Protein AF-A0A2P8NEY8-F1 (afdb_monomer)

Secondary structure (DSSP, 8-state):
-EEEEEEBTTT--EEEEEEE---TTS-HHHHHHHHHHHHHHTT---TTBB-TT-B-TT-B-TT-B-TT-B-TT-B-TT-B-TT-B-TT-B-TT-B-TT-B-TT-B-TT-B-TT-B-TT-B-TT-B-TT-B-TT-B-TT-B-TT-B-TT-B-TT-B-TT-B-TT-B-TT-B-TT-B-TT-B-TT-B-TT-B---SSEEEEEEPTTS-EEEEEEEETTEEEEEETTEEE-HHHHHHHHHHHS-TT-HHHHHHHHHHHHHHHHHHHTTPEEPPHHHHHHT-

Radius of gyration: 22.8 Å; Cα contacts (8 Å, |Δi|>4): 806; chains: 1; bounding box: 53×34×72 Å

Nearest PDB structures (foldseek):
  4ycq-assembly1_A-2  TM=1.003E+00  e=4.404E-13  synthetic construct
  4yei-assembly3_C  TM=9.627E-01  e=1.376E-12  synthetic construct
  4yc5-assembly1_A  TM=8.158E-01  e=6.327E-13  synthetic construct
  2j8k-assembly1_A  TM=8.238E-01  e=4.080E-12  Nostoc punctiforme
  5dzb-assembly3_E  TM=6.602E-01  e=2.431E-12  synthetic construct

pLDDT: mean 84.26, std 15.69, range [42.62, 98.88]

Mean predicted aligned error: 11.31 Å

Sequence (278 aa):
MLKFEIKNRWTGNVQVTAEIECDESAPYSVKLGLAVKWAVKARADLAGANLADANLARADLAGANLVGADLAGAYLAGAYLAGANLADANLADADLAGANLAGAYLAGANLADANLADADLARADLAGANLVGADLAGAYLAGADLAGANLVGADLAGAYLAGAYLAGANLADANLADADLARAYLAGANRINDRIIDGGLRSDGYRFLLTRTEPGEFRVKAGCRNFTVKEAKAHWDDTRPKGEPLGDETRLIIKHMLAVAKLRGWKPLSEAAAQAAA

Structure (mmCIF, N/CA/C/O backbone):
data_AF-A0A2P8NEY8-F1
#
_entry.id   AF-A0A2P8NEY8-F1
#
loop_
_atom_site.group_PDB
_atom_site.id
_atom_site.type_symbol
_atom_site.label_atom_id
_atom_site.label_alt_id
_atom_site.label_comp_id
_atom_site.label_asym_id
_atom_site.label_entity_id
_atom_site.label_seq_id
_atom_site.pdbx_PDB_ins_code
_atom_site.Cartn_x
_atom_site.Cartn_y
_atom_site.Cartn_z
_atom_site.occupancy
_atom_site.B_iso_or_equiv
_atom_site.auth_seq_id
_atom_site.auth_comp_id
_atom_site.auth_asym_id
_atom_site.auth_atom_id
_atom_site.pdbx_PDB_model_num
ATOM 1 N N . MET A 1 1 ? 10.723 -4.708 -32.545 1.00 83.00 1 MET A N 1
ATOM 2 C CA . MET A 1 1 ? 11.213 -4.684 -31.153 1.00 83.00 1 MET A CA 1
ATOM 3 C C . MET A 1 1 ? 11.998 -3.411 -30.937 1.00 83.00 1 MET A C 1
ATOM 5 O O . MET A 1 1 ? 12.900 -3.130 -31.717 1.00 83.00 1 MET A O 1
ATOM 9 N N . LEU A 1 2 ? 11.625 -2.647 -29.919 1.00 89.12 2 LEU A N 1
ATOM 10 C CA . LEU A 1 2 ? 12.336 -1.457 -29.475 1.00 89.12 2 LEU A CA 1
ATOM 11 C C . LEU A 1 2 ? 13.251 -1.844 -28.318 1.00 89.12 2 LEU A C 1
ATOM 13 O O . LEU A 1 2 ? 12.854 -2.613 -27.443 1.00 89.12 2 LEU A O 1
ATOM 17 N N . LYS A 1 3 ? 14.472 -1.311 -28.315 1.00 91.88 3 LYS A N 1
ATOM 18 C CA . LYS A 1 3 ? 15.356 -1.414 -27.155 1.00 91.88 3 LYS A CA 1
ATOM 19 C C . LYS A 1 3 ? 14.995 -0.314 -26.173 1.00 91.88 3 LYS A C 1
ATOM 21 O O . LYS A 1 3 ? 14.926 0.853 -26.554 1.00 91.88 3 LYS A O 1
ATOM 26 N N . PHE A 1 4 ? 14.759 -0.699 -24.931 1.00 94.31 4 PHE A N 1
ATOM 27 C CA . PHE A 1 4 ? 14.404 0.202 -23.850 1.00 94.31 4 PHE A CA 1
ATOM 28 C C . PHE A 1 4 ? 15.335 -0.038 -22.666 1.00 94.31 4 PHE A C 1
ATOM 30 O O . PHE A 1 4 ? 15.632 -1.180 -22.328 1.00 94.31 4 PHE A O 1
ATOM 37 N N . GLU A 1 5 ? 15.801 1.027 -22.030 1.00 95.31 5 GLU A N 1
ATOM 38 C CA . GLU A 1 5 ? 16.749 0.942 -20.922 1.00 95.31 5 GLU A CA 1
ATOM 39 C C . GLU A 1 5 ? 16.072 1.353 -19.618 1.00 95.31 5 GLU A C 1
ATOM 41 O O . GLU A 1 5 ? 15.529 2.451 -19.509 1.00 95.31 5 GLU A O 1
ATOM 46 N N . ILE A 1 6 ? 16.139 0.482 -18.615 1.00 96.75 6 ILE A N 1
ATOM 47 C CA . ILE A 1 6 ? 15.773 0.805 -17.240 1.00 96.75 6 ILE A CA 1
ATOM 48 C C . ILE A 1 6 ? 17.052 1.218 -16.527 1.00 96.75 6 ILE A C 1
ATOM 50 O O . ILE A 1 6 ? 18.031 0.465 -16.475 1.00 96.75 6 ILE A O 1
ATOM 54 N N . LYS A 1 7 ? 17.043 2.438 -15.999 1.00 96.94 7 LYS A N 1
ATOM 55 C CA . LYS A 1 7 ? 18.193 3.033 -15.327 1.00 96.94 7 LYS A CA 1
ATOM 56 C C . LYS A 1 7 ? 18.039 2.943 -13.823 1.00 96.94 7 LYS A C 1
ATOM 58 O O . LYS A 1 7 ? 16.932 3.022 -13.298 1.00 96.94 7 LYS A O 1
ATOM 63 N N . ASN A 1 8 ? 19.165 2.835 -13.141 1.00 96.75 8 ASN A N 1
ATOM 64 C CA . ASN A 1 8 ? 19.218 2.969 -11.700 1.00 96.75 8 ASN A CA 1
ATOM 65 C C . ASN A 1 8 ? 19.001 4.442 -11.306 1.00 96.75 8 ASN A C 1
ATOM 67 O O . ASN A 1 8 ? 19.660 5.332 -11.846 1.00 96.75 8 ASN A O 1
ATOM 71 N N . ARG A 1 9 ? 18.097 4.709 -10.363 1.00 95.06 9 ARG A N 1
ATOM 72 C CA . ARG A 1 9 ? 17.683 6.063 -9.971 1.00 95.06 9 ARG A CA 1
ATOM 73 C C . ARG A 1 9 ? 18.796 6.882 -9.313 1.00 95.06 9 ARG A C 1
ATOM 75 O O . ARG A 1 9 ? 18.792 8.100 -9.438 1.00 95.06 9 ARG A O 1
ATOM 82 N N . TRP A 1 10 ? 19.746 6.236 -8.632 1.00 93.62 10 TRP A N 1
ATOM 83 C CA . TRP A 1 10 ? 20.816 6.934 -7.908 1.00 93.62 10 TRP A CA 1
ATOM 84 C C . TRP A 1 10 ? 22.048 7.175 -8.775 1.00 93.62 10 TRP A C 1
ATOM 86 O O . TRP A 1 10 ? 22.694 8.210 -8.656 1.00 93.62 10 TRP A O 1
ATOM 96 N N . THR A 1 11 ? 22.387 6.216 -9.642 1.00 95.31 11 THR A N 1
ATOM 97 C CA . THR A 1 11 ? 23.608 6.286 -10.466 1.00 95.31 11 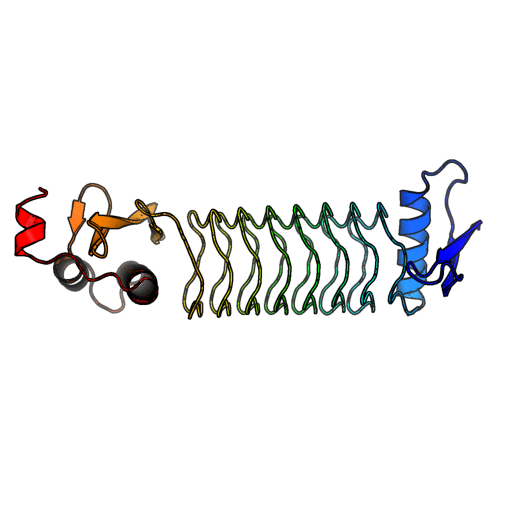THR A CA 1
ATOM 98 C C . THR A 1 11 ? 23.356 6.764 -11.894 1.00 95.31 11 THR A C 1
ATOM 100 O O . THR A 1 11 ? 24.292 7.191 -12.562 1.00 95.31 11 THR A O 1
ATOM 103 N N . GLY A 1 12 ? 22.120 6.670 -12.394 1.00 93.94 12 GLY A N 1
ATOM 104 C CA . GLY A 1 12 ? 21.769 6.956 -13.789 1.00 93.94 12 GLY A CA 1
ATOM 105 C C . GLY A 1 12 ? 22.254 5.905 -14.794 1.00 93.94 12 GLY A C 1
ATOM 106 O O . GLY A 1 12 ? 21.955 6.014 -15.986 1.00 93.94 12 GLY A O 1
ATOM 107 N N . ASN A 1 13 ? 22.976 4.879 -14.335 1.00 96.19 13 ASN A N 1
ATOM 108 C CA . ASN A 1 13 ? 23.494 3.815 -15.184 1.00 96.19 13 ASN A CA 1
ATOM 109 C C . ASN A 1 13 ? 22.366 2.911 -15.681 1.00 96.19 13 ASN A C 1
ATOM 111 O O . ASN A 1 13 ? 21.397 2.649 -14.966 1.00 96.19 13 ASN A O 1
ATOM 115 N N . VAL A 1 14 ? 22.521 2.399 -16.900 1.00 96.44 14 VAL A N 1
ATOM 116 C CA . VAL A 1 14 ? 21.635 1.372 -17.454 1.00 96.44 14 VAL A CA 1
ATOM 117 C C . VAL A 1 14 ? 21.815 0.094 -16.644 1.00 96.44 14 VAL A C 1
ATOM 119 O O . VAL A 1 14 ? 22.913 -0.453 -16.581 1.00 96.44 14 VAL A O 1
ATOM 122 N N . GLN A 1 15 ? 20.735 -0.362 -16.017 1.00 94.31 15 GLN A N 1
ATOM 123 C CA . GLN A 1 15 ? 20.714 -1.568 -15.194 1.00 94.31 15 GLN A CA 1
ATOM 124 C C . GLN A 1 15 ? 20.109 -2.743 -15.962 1.00 94.31 15 GLN A C 1
ATOM 126 O O . GLN A 1 15 ? 20.615 -3.859 -15.893 1.00 94.31 15 GLN A O 1
ATOM 131 N N . VAL A 1 16 ? 19.059 -2.481 -16.745 1.00 94.81 16 VAL A N 1
ATOM 132 C CA . VAL A 1 16 ? 18.413 -3.481 -17.600 1.00 94.81 16 VAL A CA 1
ATOM 133 C C . VAL A 1 16 ? 18.209 -2.895 -18.989 1.00 94.81 16 VAL A C 1
ATOM 135 O O . VAL A 1 16 ? 17.748 -1.768 -19.134 1.00 94.81 16 VAL A O 1
ATOM 138 N N . THR A 1 17 ? 18.526 -3.671 -20.021 1.00 95.56 17 THR A N 1
ATOM 139 C CA . THR A 1 17 ? 18.097 -3.395 -21.397 1.00 95.56 17 THR A CA 1
ATOM 140 C C . THR A 1 17 ? 17.019 -4.405 -21.764 1.00 95.56 17 THR A C 1
ATOM 142 O O . THR A 1 17 ? 17.288 -5.602 -21.803 1.00 95.56 17 THR A O 1
ATOM 145 N N . ALA A 1 18 ? 15.807 -3.920 -22.003 1.00 92.00 18 ALA A N 1
ATOM 146 C CA . ALA A 1 18 ? 14.656 -4.710 -22.400 1.00 92.00 18 ALA A CA 1
ATOM 147 C C . ALA A 1 18 ? 14.399 -4.580 -23.901 1.00 92.00 18 ALA A C 1
ATOM 149 O O . ALA A 1 18 ? 14.511 -3.497 -24.478 1.00 92.00 18 ALA A O 1
ATOM 150 N N . GLU A 1 19 ? 14.005 -5.685 -24.524 1.00 91.06 19 GLU A N 1
ATOM 151 C CA . GLU A 1 19 ? 13.503 -5.689 -25.894 1.00 91.06 19 GLU A CA 1
ATOM 152 C C . GLU A 1 19 ? 11.982 -5.803 -25.845 1.00 91.06 19 GLU A C 1
ATOM 154 O O . GLU A 1 19 ? 11.433 -6.835 -25.459 1.00 91.06 19 GLU A O 1
ATOM 159 N N . ILE A 1 20 ? 11.301 -4.708 -26.182 1.00 92.19 20 ILE A N 1
ATOM 160 C CA . ILE A 1 20 ? 9.847 -4.598 -26.068 1.00 92.19 20 ILE A CA 1
ATOM 161 C C . ILE A 1 20 ? 9.188 -4.570 -27.442 1.00 92.19 20 ILE A C 1
ATOM 163 O O . ILE A 1 20 ? 9.672 -3.952 -28.395 1.00 92.19 20 ILE A O 1
ATOM 167 N N . GLU A 1 21 ? 8.053 -5.246 -27.550 1.00 90.88 21 GLU A N 1
ATOM 168 C CA . GLU A 1 21 ? 7.168 -5.147 -28.701 1.00 90.88 21 GLU A CA 1
ATOM 169 C C . GLU A 1 21 ? 6.052 -4.156 -28.366 1.00 90.88 21 GLU A C 1
ATOM 171 O O . GLU A 1 21 ? 5.163 -4.447 -27.567 1.00 90.88 21 GLU A O 1
ATOM 176 N N . CYS A 1 22 ? 6.139 -2.946 -28.919 1.00 90.06 22 CYS A N 1
ATOM 177 C CA . CYS A 1 22 ? 5.123 -1.914 -28.754 1.00 90.06 22 CYS A CA 1
ATOM 178 C C . CYS A 1 22 ? 5.183 -0.892 -29.891 1.00 90.06 22 CYS A C 1
ATOM 180 O O . CYS A 1 22 ? 6.179 -0.806 -30.611 1.00 90.06 22 CYS A O 1
ATOM 182 N N . ASP A 1 23 ? 4.127 -0.093 -30.009 1.00 91.00 23 ASP A N 1
ATOM 183 C CA . ASP A 1 23 ? 4.086 1.053 -30.913 1.00 91.00 23 ASP A CA 1
ATOM 184 C C . ASP A 1 23 ? 5.131 2.112 -30.501 1.00 91.00 23 ASP A C 1
ATOM 186 O O . ASP A 1 23 ? 5.269 2.458 -29.322 1.00 91.00 23 ASP A O 1
ATOM 190 N N . GLU A 1 24 ? 5.869 2.646 -31.476 1.00 88.31 24 GLU A N 1
ATOM 191 C CA . GLU A 1 24 ? 6.797 3.764 -31.285 1.00 88.31 24 GLU A CA 1
ATOM 192 C C . GLU A 1 24 ? 6.087 5.036 -30.819 1.00 88.31 24 GLU A C 1
ATOM 194 O O . GLU A 1 24 ? 6.695 5.846 -30.118 1.00 88.31 24 GLU A O 1
ATOM 199 N N . SER A 1 25 ? 4.801 5.199 -31.131 1.00 93.88 25 SER A N 1
ATOM 200 C CA . SER A 1 25 ? 3.995 6.329 -30.667 1.00 93.88 25 SER A CA 1
ATOM 201 C C . SER A 1 25 ? 3.551 6.199 -29.203 1.00 93.88 25 SER A C 1
ATOM 203 O O . SER A 1 25 ? 3.105 7.180 -28.606 1.00 93.88 25 SER A O 1
ATOM 205 N N . ALA A 1 26 ? 3.704 5.014 -28.594 1.00 94.44 26 ALA A N 1
ATOM 206 C CA . ALA A 1 26 ? 3.222 4.768 -27.242 1.00 94.44 26 ALA A CA 1
ATOM 207 C C . ALA A 1 26 ? 3.896 5.701 -26.210 1.00 94.44 26 ALA A C 1
ATOM 209 O O . ALA A 1 26 ? 5.104 5.974 -26.312 1.00 94.44 26 ALA A O 1
ATOM 210 N N . PRO A 1 27 ? 3.152 6.155 -25.182 1.00 95.06 27 PRO A N 1
ATOM 211 C CA . PRO A 1 27 ? 3.704 6.959 -24.099 1.00 95.06 27 PRO A CA 1
ATOM 212 C C . PRO A 1 27 ? 4.873 6.268 -23.398 1.00 95.06 27 PRO A C 1
ATOM 214 O O . PRO A 1 27 ? 4.930 5.038 -23.308 1.00 95.06 27 PRO A O 1
ATOM 217 N N . TYR A 1 28 ? 5.785 7.067 -22.844 1.00 93.94 28 TYR A N 1
ATOM 218 C CA . TYR A 1 28 ? 6.944 6.557 -22.111 1.00 93.94 28 TYR A CA 1
ATOM 219 C C . TYR A 1 28 ? 6.542 5.619 -20.961 1.00 93.94 28 TYR A C 1
ATOM 221 O O . TYR A 1 28 ? 7.111 4.538 -20.847 1.00 93.94 28 TYR A O 1
ATOM 229 N N . SER A 1 29 ? 5.508 5.968 -20.189 1.00 95.12 29 SER A N 1
ATOM 230 C CA . SER A 1 29 ? 4.976 5.150 -19.087 1.00 95.12 29 SER A CA 1
ATOM 231 C C . SER A 1 29 ? 4.545 3.746 -19.522 1.00 95.12 29 SER A C 1
ATOM 233 O O . SER A 1 29 ? 4.776 2.770 -18.808 1.00 95.12 29 SER A O 1
ATOM 235 N N . VAL A 1 30 ? 3.958 3.622 -20.717 1.00 95.94 30 VAL A N 1
ATOM 236 C CA . VAL A 1 30 ? 3.539 2.337 -21.294 1.00 95.94 30 VAL A CA 1
ATOM 237 C C . VAL A 1 30 ? 4.752 1.526 -21.734 1.00 95.94 30 VAL A C 1
ATOM 239 O O . VAL A 1 30 ? 4.846 0.341 -21.418 1.00 95.94 30 VAL A O 1
ATOM 242 N N . LYS A 1 31 ? 5.706 2.158 -22.426 1.00 95.88 31 LYS A N 1
ATOM 243 C CA . LYS A 1 31 ? 6.950 1.501 -22.854 1.00 95.88 31 LYS A CA 1
ATOM 244 C C . LYS A 1 31 ? 7.759 1.003 -21.657 1.00 95.88 31 LYS A C 1
ATOM 246 O O . LYS A 1 31 ? 8.196 -0.144 -21.656 1.00 95.88 31 LYS A O 1
ATOM 251 N N . LEU A 1 32 ? 7.882 1.834 -20.624 1.00 95.75 32 LEU A N 1
ATOM 252 C CA . LEU A 1 32 ? 8.531 1.493 -19.363 1.00 95.75 32 LEU A CA 1
ATOM 253 C C . LEU A 1 32 ? 7.811 0.334 -18.669 1.00 95.75 32 LEU A C 1
ATOM 255 O O . LEU A 1 32 ? 8.452 -0.638 -18.286 1.00 95.75 32 LEU A O 1
ATOM 259 N N . GLY A 1 33 ? 6.480 0.372 -18.593 1.00 95.19 33 GLY A N 1
ATOM 260 C CA . GLY A 1 33 ? 5.684 -0.723 -18.037 1.00 95.19 33 GLY A CA 1
ATOM 261 C C . GLY A 1 33 ? 5.886 -2.058 -18.764 1.00 95.19 33 GLY A C 1
ATOM 262 O O . GLY A 1 33 ? 6.040 -3.104 -18.131 1.00 95.19 33 GLY A O 1
ATOM 263 N N . LEU A 1 34 ? 5.947 -2.039 -20.099 1.00 95.69 34 LEU A N 1
ATOM 264 C CA . LEU A 1 34 ? 6.264 -3.226 -20.901 1.00 95.69 34 LEU A CA 1
ATOM 265 C C . LEU A 1 34 ? 7.700 -3.710 -20.671 1.00 95.69 34 LEU A C 1
ATOM 267 O O . LEU A 1 34 ? 7.924 -4.917 -20.563 1.00 95.69 34 LEU A O 1
ATOM 271 N N . ALA A 1 35 ? 8.656 -2.788 -20.545 1.00 95.88 35 ALA A N 1
ATOM 272 C CA . ALA A 1 35 ? 10.048 -3.114 -20.252 1.00 95.88 35 ALA A CA 1
ATOM 273 C C . ALA A 1 35 ? 10.193 -3.782 -18.879 1.00 95.88 35 ALA A C 1
ATOM 275 O O . ALA A 1 35 ? 10.902 -4.779 -18.762 1.00 95.88 35 ALA A O 1
ATOM 276 N N . VAL A 1 36 ? 9.468 -3.303 -17.864 1.00 95.81 36 VAL A N 1
ATOM 277 C CA . VAL A 1 36 ? 9.431 -3.918 -16.528 1.00 95.81 36 VAL A CA 1
ATOM 278 C C . VAL A 1 36 ? 8.834 -5.320 -16.584 1.00 95.81 36 VAL A C 1
ATOM 280 O O . VAL A 1 36 ? 9.438 -6.255 -16.067 1.00 95.81 36 VAL A O 1
ATOM 283 N N . LYS A 1 37 ? 7.689 -5.508 -17.254 1.00 94.75 37 LYS A N 1
ATOM 284 C CA . LYS A 1 37 ? 7.060 -6.835 -17.409 1.00 94.75 37 LYS A CA 1
ATOM 285 C C . LYS A 1 37 ? 8.009 -7.834 -18.080 1.00 94.75 37 LYS A C 1
ATOM 287 O O . LYS A 1 37 ? 8.105 -8.986 -17.658 1.00 94.75 37 LYS A O 1
ATOM 292 N N . TRP A 1 38 ? 8.743 -7.388 -19.099 1.00 94.94 38 TRP A N 1
ATOM 293 C CA . TRP A 1 38 ? 9.795 -8.188 -19.725 1.00 94.94 38 TRP A CA 1
ATOM 294 C C . TRP A 1 38 ? 10.936 -8.498 -18.747 1.00 94.94 38 TRP A C 1
ATOM 296 O O . TRP A 1 38 ? 11.337 -9.655 -18.624 1.00 94.94 38 TRP A O 1
ATOM 306 N N . ALA A 1 39 ? 11.420 -7.491 -18.017 1.00 94.69 39 ALA A N 1
ATOM 307 C CA . ALA A 1 39 ? 12.528 -7.620 -17.077 1.00 94.69 39 ALA A CA 1
ATOM 308 C C . ALA A 1 39 ? 12.203 -8.610 -15.949 1.00 94.69 39 ALA A C 1
ATOM 310 O O . ALA A 1 39 ? 13.009 -9.491 -15.656 1.00 94.69 39 ALA A O 1
ATOM 311 N N . VAL A 1 40 ? 10.993 -8.549 -15.387 1.00 93.19 40 VAL A N 1
ATOM 312 C CA . VAL A 1 40 ? 10.530 -9.503 -14.369 1.00 93.19 40 VAL A CA 1
ATOM 313 C C . VAL A 1 40 ? 10.428 -10.917 -14.932 1.00 93.19 40 VAL A C 1
ATOM 315 O O . VAL A 1 40 ? 10.913 -11.860 -14.307 1.00 93.19 40 VAL A O 1
ATOM 318 N N . LYS A 1 41 ? 9.901 -11.087 -16.151 1.00 93.19 41 LYS A N 1
ATOM 319 C CA . LYS A 1 41 ? 9.884 -12.397 -16.823 1.00 93.19 41 LYS A CA 1
ATOM 320 C C . LYS A 1 41 ? 11.296 -12.954 -17.038 1.00 93.19 41 LYS A C 1
ATOM 322 O O . LYS A 1 41 ? 11.501 -14.164 -16.940 1.00 93.19 41 LYS A O 1
ATOM 327 N N . ALA A 1 42 ? 12.266 -12.080 -17.294 1.00 93.12 42 ALA A N 1
ATOM 328 C CA . ALA A 1 42 ? 13.682 -12.419 -17.394 1.00 93.12 42 ALA A CA 1
ATOM 329 C C . ALA A 1 42 ? 14.377 -12.589 -16.027 1.00 93.12 42 ALA A C 1
ATOM 331 O O . ALA A 1 42 ? 15.570 -12.881 -15.995 1.00 93.12 42 ALA A O 1
ATOM 332 N N . ARG A 1 43 ? 13.647 -12.440 -14.908 1.00 92.38 43 ARG A N 1
ATOM 333 C CA . ARG A 1 43 ? 14.165 -12.455 -13.528 1.00 92.38 43 ARG A CA 1
ATOM 334 C C . ARG A 1 43 ? 15.283 -11.434 -13.303 1.00 92.38 43 ARG A C 1
ATOM 336 O O . ARG A 1 43 ? 16.232 -11.697 -12.568 1.00 92.38 43 ARG A O 1
ATOM 343 N N . ALA A 1 44 ? 15.187 -10.292 -13.975 1.00 93.50 44 ALA A N 1
ATOM 344 C CA . ALA A 1 44 ? 16.131 -9.206 -13.806 1.00 93.50 44 ALA A CA 1
ATOM 345 C C . ALA A 1 44 ? 15.978 -8.570 -12.419 1.00 93.50 44 ALA A C 1
ATOM 347 O O . ALA A 1 44 ? 14.878 -8.488 -11.871 1.00 93.50 44 ALA A O 1
ATOM 348 N N . ASP A 1 45 ? 17.095 -8.093 -11.879 1.00 94.38 45 ASP A N 1
ATOM 349 C CA . ASP A 1 45 ? 17.108 -7.310 -10.652 1.00 94.38 45 ASP A CA 1
ATOM 350 C C . ASP A 1 45 ? 16.692 -5.863 -10.950 1.00 94.38 45 ASP A C 1
ATOM 352 O O . ASP A 1 45 ? 17.347 -5.171 -11.738 1.00 94.38 45 ASP A O 1
ATOM 356 N N . LEU A 1 46 ? 15.605 -5.413 -10.323 1.00 96.88 46 LEU A N 1
ATOM 357 C CA . LEU A 1 46 ? 15.056 -4.065 -10.460 1.00 96.88 46 LEU A CA 1
ATOM 358 C C . LEU A 1 46 ? 15.303 -3.211 -9.208 1.00 96.88 46 LEU A C 1
ATOM 360 O O . LEU A 1 46 ? 14.707 -2.140 -9.076 1.00 96.88 46 LEU A O 1
ATOM 364 N N . ALA A 1 47 ? 16.200 -3.633 -8.309 1.00 97.75 47 ALA A N 1
ATOM 365 C CA . ALA A 1 47 ? 16.614 -2.819 -7.174 1.00 97.75 47 ALA A CA 1
ATOM 366 C C . ALA A 1 47 ? 17.117 -1.451 -7.654 1.00 97.75 47 ALA A C 1
ATOM 368 O O . ALA A 1 47 ? 18.021 -1.354 -8.488 1.00 97.75 47 ALA A O 1
ATOM 369 N N . GLY A 1 48 ? 16.503 -0.384 -7.152 1.00 97.81 48 GLY A N 1
ATOM 370 C CA . GLY A 1 48 ? 16.827 0.979 -7.544 1.00 97.81 48 GLY A CA 1
ATOM 371 C C . GLY A 1 48 ? 16.404 1.410 -8.926 1.00 97.81 48 GLY A C 1
ATOM 372 O O . GLY A 1 48 ? 16.818 2.486 -9.353 1.00 97.81 48 GLY A O 1
ATOM 373 N N . ALA A 1 49 ? 15.634 0.607 -9.650 1.00 98.12 49 ALA A N 1
ATOM 374 C CA . ALA A 1 49 ? 15.146 0.998 -10.958 1.00 98.12 49 ALA A CA 1
ATOM 375 C C . ALA A 1 49 ? 14.326 2.296 -10.863 1.00 98.12 49 ALA A C 1
ATOM 377 O O . ALA A 1 49 ? 13.523 2.470 -9.949 1.00 98.12 49 ALA A O 1
ATOM 378 N N . ASN A 1 50 ? 14.520 3.207 -11.815 1.00 98.06 50 ASN A N 1
ATOM 379 C CA . ASN A 1 50 ? 13.629 4.344 -12.001 1.00 98.06 50 ASN A CA 1
ATOM 380 C C . ASN A 1 50 ? 12.412 3.897 -12.819 1.00 98.06 50 ASN A C 1
ATOM 382 O O . ASN A 1 50 ? 12.499 3.749 -14.041 1.00 98.06 50 ASN A O 1
ATOM 386 N N . LEU A 1 51 ? 11.310 3.659 -12.117 1.00 98.06 51 LEU A N 1
ATOM 387 C CA . LEU A 1 51 ? 10.027 3.178 -12.620 1.00 98.06 51 LEU A CA 1
ATOM 388 C C . LEU A 1 51 ? 8.898 4.197 -12.369 1.00 98.06 51 LEU A C 1
ATOM 390 O O . LEU A 1 51 ? 7.725 3.822 -12.374 1.00 98.06 51 LEU A O 1
ATOM 394 N N . ALA A 1 52 ? 9.246 5.468 -12.141 1.00 98.25 52 ALA A N 1
ATOM 395 C CA . ALA A 1 52 ? 8.272 6.521 -11.886 1.00 98.25 52 ALA A CA 1
ATOM 396 C C . ALA A 1 52 ? 7.271 6.627 -13.048 1.00 98.25 52 ALA A C 1
ATOM 398 O O . ALA A 1 52 ? 7.639 6.476 -14.220 1.00 98.25 52 ALA A O 1
ATOM 399 N N . ASP A 1 53 ? 6.000 6.829 -12.703 1.00 97.81 53 ASP A N 1
ATOM 400 C CA . ASP A 1 53 ? 4.859 6.905 -13.622 1.00 97.81 53 ASP A CA 1
ATOM 401 C C . ASP A 1 53 ? 4.652 5.665 -14.518 1.00 97.81 53 ASP A C 1
ATOM 403 O O . ASP A 1 53 ? 3.874 5.706 -15.478 1.00 97.81 53 ASP A O 1
ATOM 407 N N . ALA A 1 54 ? 5.345 4.547 -14.265 1.00 97.81 54 ALA A N 1
ATOM 408 C CA . ALA A 1 54 ? 5.233 3.355 -15.099 1.00 97.81 54 ALA A CA 1
ATOM 409 C C . ALA A 1 54 ? 3.800 2.802 -15.083 1.00 97.81 54 ALA A C 1
ATOM 411 O O . ALA A 1 54 ? 3.161 2.695 -14.036 1.00 97.81 54 ALA A O 1
ATOM 412 N N . ASN A 1 55 ? 3.303 2.381 -16.249 1.00 98.19 55 ASN A N 1
ATOM 413 C CA . ASN A 1 55 ? 2.028 1.677 -16.325 1.00 98.19 55 ASN A CA 1
ATOM 414 C C . ASN A 1 55 ? 2.229 0.177 -16.070 1.00 98.19 55 ASN A C 1
ATOM 416 O O . ASN A 1 55 ? 2.564 -0.600 -16.970 1.00 98.19 55 ASN A O 1
ATOM 420 N N . LEU A 1 56 ? 1.996 -0.222 -14.827 1.00 97.94 56 LEU A N 1
ATOM 421 C CA . LEU A 1 56 ? 2.143 -1.577 -14.309 1.00 97.94 56 LEU A CA 1
ATOM 422 C C . LEU A 1 56 ? 0.797 -2.180 -13.885 1.00 97.94 56 LEU A C 1
ATOM 424 O O . LEU A 1 56 ? 0.770 -3.169 -13.154 1.00 97.94 56 LEU A O 1
ATOM 428 N N . ALA A 1 57 ? -0.318 -1.640 -14.388 1.00 98.00 57 ALA A N 1
ATOM 429 C CA . ALA A 1 57 ? -1.645 -2.133 -14.058 1.00 98.00 57 ALA A CA 1
ATOM 430 C C . ALA A 1 57 ? -1.735 -3.631 -14.380 1.00 98.00 57 ALA A C 1
ATOM 432 O O . ALA A 1 57 ? -1.375 -4.072 -15.486 1.00 98.00 57 ALA A O 1
ATOM 433 N N . ARG A 1 58 ? -2.186 -4.409 -13.387 1.00 97.50 58 ARG A N 1
ATOM 434 C CA . ARG A 1 58 ? -2.296 -5.878 -13.436 1.00 97.50 58 ARG A CA 1
ATOM 435 C C . ARG A 1 58 ? -1.005 -6.607 -13.829 1.00 97.50 58 ARG A C 1
ATOM 437 O O . ARG A 1 58 ? -1.062 -7.718 -14.355 1.00 97.50 58 ARG A O 1
ATOM 444 N N . ALA A 1 59 ? 0.160 -5.983 -13.652 1.00 97.19 59 ALA A N 1
ATOM 445 C CA . ALA A 1 59 ? 1.436 -6.638 -13.910 1.00 97.19 59 ALA A CA 1
ATOM 446 C C . ALA A 1 59 ? 1.654 -7.789 -12.921 1.00 97.19 59 ALA A C 1
ATOM 448 O O . ALA A 1 59 ? 1.284 -7.684 -11.754 1.00 97.19 59 ALA A O 1
ATOM 449 N N . ASP A 1 60 ? 2.282 -8.867 -13.390 1.00 97.69 60 ASP A N 1
ATOM 450 C CA . ASP A 1 60 ? 2.827 -9.894 -12.508 1.00 97.69 60 ASP A CA 1
ATOM 451 C C . ASP A 1 60 ? 4.244 -9.489 -12.096 1.00 97.69 60 ASP A C 1
ATOM 453 O O . ASP A 1 60 ? 5.163 -9.456 -12.917 1.00 97.69 60 ASP A O 1
ATOM 457 N N . LEU A 1 61 ? 4.370 -9.101 -10.833 1.00 97.88 61 LEU A N 1
ATOM 458 C CA . LEU A 1 61 ? 5.581 -8.651 -10.157 1.00 97.88 61 LEU A CA 1
ATOM 459 C C . LEU A 1 61 ? 5.838 -9.513 -8.907 1.00 97.88 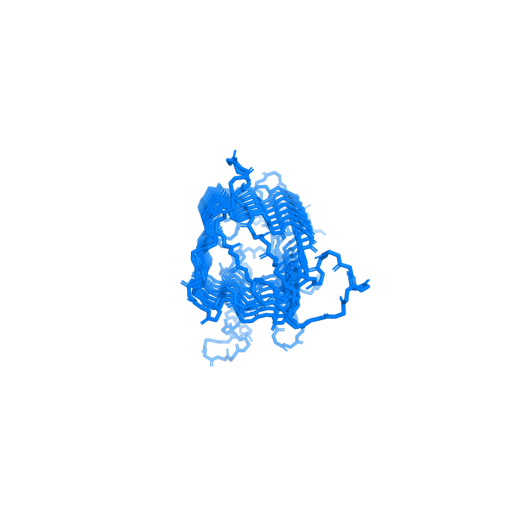61 LEU A C 1
ATOM 461 O O . LEU A 1 61 ? 6.581 -9.104 -8.012 1.00 97.88 61 LEU A O 1
ATOM 465 N N . ALA A 1 62 ? 5.218 -10.696 -8.819 1.00 97.81 62 ALA A N 1
ATOM 466 C CA . ALA A 1 62 ? 5.312 -11.553 -7.648 1.00 97.81 62 ALA A CA 1
ATOM 467 C C . ALA A 1 62 ? 6.772 -11.955 -7.387 1.00 97.81 62 ALA A C 1
ATOM 469 O O . ALA A 1 62 ? 7.478 -12.438 -8.276 1.00 97.81 62 ALA A O 1
ATOM 470 N N . GLY A 1 63 ? 7.240 -11.730 -6.158 1.00 96.94 63 GLY A N 1
ATOM 471 C CA . GLY A 1 63 ? 8.626 -11.990 -5.762 1.00 96.94 63 GLY A CA 1
ATOM 472 C C . GLY A 1 63 ? 9.690 -11.126 -6.456 1.00 96.94 63 GLY A C 1
ATOM 473 O O . GLY A 1 63 ? 10.875 -11.438 -6.339 1.00 96.94 63 GLY A O 1
ATOM 474 N N . ALA A 1 64 ? 9.316 -10.071 -7.190 1.00 97.94 64 ALA A N 1
ATOM 475 C CA . ALA A 1 64 ? 10.283 -9.188 -7.839 1.00 97.94 64 ALA A CA 1
ATOM 476 C C . ALA A 1 64 ? 11.154 -8.449 -6.806 1.00 97.94 64 ALA A C 1
ATOM 478 O O . ALA A 1 64 ? 10.674 -8.056 -5.741 1.00 97.94 64 ALA A O 1
ATOM 479 N N . ASN A 1 65 ? 12.431 -8.229 -7.138 1.00 98.00 65 ASN A N 1
ATOM 480 C CA . ASN A 1 65 ? 13.318 -7.388 -6.338 1.00 98.00 65 ASN A CA 1
ATOM 481 C C . ASN A 1 65 ? 13.216 -5.930 -6.799 1.00 98.00 65 ASN A C 1
ATOM 483 O O . ASN A 1 65 ? 13.700 -5.593 -7.875 1.00 98.00 65 ASN A O 1
ATOM 487 N N . LEU A 1 66 ? 12.582 -5.089 -5.987 1.00 98.38 66 LEU A N 1
ATOM 488 C CA . LEU A 1 66 ? 12.306 -3.670 -6.228 1.00 98.38 66 LEU A CA 1
ATOM 489 C C . LEU A 1 66 ? 12.829 -2.795 -5.073 1.00 98.38 66 LEU A C 1
ATOM 491 O O . LEU A 1 66 ? 12.357 -1.676 -4.878 1.00 98.38 66 LEU A O 1
ATOM 495 N N . VAL A 1 67 ? 13.813 -3.286 -4.310 1.00 98.62 67 VAL A N 1
ATOM 496 C CA . VAL A 1 67 ? 14.405 -2.558 -3.176 1.00 98.62 67 VAL A CA 1
ATOM 497 C C . VAL A 1 67 ? 14.865 -1.172 -3.616 1.00 98.62 67 VAL A C 1
ATOM 499 O O . VAL A 1 67 ? 15.637 -1.036 -4.569 1.00 98.62 67 VAL A O 1
ATOM 502 N N . GLY A 1 68 ? 14.377 -0.137 -2.937 1.00 98.44 68 GLY A N 1
ATOM 503 C CA . GLY A 1 68 ? 14.700 1.260 -3.215 1.00 98.44 68 GLY A CA 1
ATOM 504 C C . GLY A 1 68 ? 14.284 1.775 -4.600 1.00 98.44 68 GLY A C 1
ATOM 505 O O . GLY A 1 68 ? 14.656 2.897 -4.961 1.00 98.44 68 GLY A O 1
ATOM 506 N N . ALA A 1 69 ? 13.539 0.996 -5.393 1.00 98.56 69 ALA A N 1
ATOM 507 C CA . ALA A 1 69 ? 13.061 1.426 -6.702 1.00 98.56 69 ALA A CA 1
ATOM 508 C C . ALA A 1 69 ? 12.219 2.706 -6.587 1.00 98.56 69 ALA A C 1
ATOM 510 O O . ALA A 1 69 ? 11.566 2.960 -5.572 1.00 98.56 69 ALA A O 1
ATOM 511 N N . ASP A 1 70 ? 12.259 3.531 -7.630 1.00 98.75 70 ASP A N 1
ATOM 512 C CA . ASP A 1 70 ? 11.373 4.684 -7.748 1.00 98.75 70 ASP A CA 1
ATOM 513 C C . ASP A 1 70 ? 10.106 4.257 -8.476 1.00 98.75 70 ASP A C 1
ATOM 515 O O . ASP A 1 70 ? 10.162 3.969 -9.661 1.00 98.75 70 ASP A O 1
ATOM 519 N N . LEU A 1 71 ? 8.985 4.184 -7.779 1.00 98.75 71 LEU A N 1
ATOM 520 C CA . LEU A 1 71 ? 7.654 3.850 -8.287 1.00 98.75 71 LEU A CA 1
ATOM 521 C C . LEU A 1 71 ? 6.668 4.996 -8.006 1.00 98.75 71 LEU A C 1
ATOM 523 O O . LEU A 1 71 ? 5.459 4.775 -7.986 1.00 98.75 71 LEU A O 1
ATOM 527 N N . ALA A 1 72 ? 7.172 6.215 -7.780 1.00 98.75 72 ALA A N 1
ATOM 528 C CA . ALA A 1 72 ? 6.325 7.377 -7.549 1.00 98.75 72 ALA A CA 1
ATOM 529 C C . ALA A 1 72 ? 5.349 7.574 -8.716 1.00 98.75 72 ALA A C 1
ATOM 531 O O . ALA A 1 72 ? 5.755 7.483 -9.880 1.00 98.75 72 ALA A O 1
ATOM 532 N N . GLY A 1 73 ? 4.070 7.782 -8.403 1.00 98.50 73 GLY A N 1
ATOM 533 C CA . GLY A 1 73 ? 3.001 7.943 -9.394 1.00 98.50 73 GLY A CA 1
ATOM 534 C C . GLY A 1 73 ? 2.758 6.724 -10.297 1.00 98.50 73 GLY A C 1
ATOM 535 O O . GLY A 1 73 ? 2.031 6.826 -11.286 1.00 98.50 73 GLY A O 1
ATOM 536 N N . ALA A 1 74 ? 3.372 5.566 -10.023 1.00 98.62 74 ALA A N 1
ATOM 537 C CA . ALA A 1 74 ? 3.201 4.386 -10.863 1.00 98.62 74 ALA A CA 1
ATOM 538 C C . ALA A 1 74 ? 1.760 3.856 -10.790 1.00 98.62 74 ALA A C 1
ATOM 540 O O . ALA A 1 74 ? 1.145 3.786 -9.725 1.00 98.62 74 ALA A O 1
ATOM 541 N N . TYR A 1 75 ? 1.240 3.411 -11.934 1.00 98.69 75 TYR A N 1
ATOM 542 C CA . TYR A 1 75 ? -0.088 2.809 -12.026 1.00 98.69 75 TYR A CA 1
ATOM 543 C C . TYR A 1 75 ? 0.033 1.307 -11.784 1.00 98.69 75 TYR A C 1
ATOM 545 O O . TYR A 1 75 ? 0.421 0.567 -12.685 1.00 98.69 75 TYR A O 1
ATOM 553 N N . LEU A 1 76 ? -0.287 0.851 -10.580 1.00 98.69 76 LEU A N 1
ATOM 554 C CA . LEU A 1 76 ? -0.162 -0.530 -10.097 1.00 98.69 76 LEU A CA 1
ATOM 555 C C . LEU A 1 76 ? -1.522 -1.159 -9.745 1.00 98.69 76 LEU A C 1
ATOM 557 O O . LEU A 1 76 ? -1.561 -2.233 -9.145 1.00 98.69 76 LEU A O 1
ATOM 561 N N . ALA A 1 77 ? -2.637 -0.542 -10.149 1.00 98.69 77 ALA A N 1
ATOM 562 C CA . ALA A 1 77 ? -3.976 -1.038 -9.857 1.00 98.69 77 ALA A CA 1
ATOM 563 C C . ALA A 1 77 ? -4.135 -2.513 -10.272 1.00 98.69 77 ALA A C 1
ATOM 565 O O . ALA A 1 77 ? -3.877 -2.906 -11.423 1.00 98.69 77 ALA A O 1
ATOM 566 N N . GLY A 1 78 ? -4.539 -3.345 -9.310 1.00 98.31 78 GLY A N 1
ATOM 567 C CA . GLY A 1 78 ? -4.693 -4.791 -9.459 1.00 98.31 78 GLY A CA 1
ATOM 568 C C . GLY A 1 78 ? -3.410 -5.563 -9.789 1.00 98.31 78 GLY A C 1
ATOM 569 O O . GLY A 1 78 ? -3.508 -6.677 -10.303 1.00 98.31 78 GLY A O 1
ATOM 570 N N . ALA A 1 79 ? -2.217 -4.991 -9.589 1.00 98.50 79 ALA A N 1
ATOM 571 C CA . ALA A 1 79 ? -0.951 -5.691 -9.805 1.00 98.50 79 ALA A CA 1
ATOM 572 C C . ALA A 1 79 ? -0.756 -6.845 -8.806 1.00 98.50 79 ALA A C 1
ATOM 574 O O . ALA A 1 79 ? -1.226 -6.802 -7.669 1.00 98.50 79 ALA A O 1
ATOM 575 N N . TYR A 1 80 ? -0.027 -7.878 -9.230 1.00 98.62 80 TYR A N 1
ATOM 576 C CA . TYR A 1 80 ? 0.344 -9.017 -8.395 1.00 98.62 80 TYR A CA 1
ATOM 577 C C . TYR A 1 80 ? 1.759 -8.804 -7.859 1.00 98.62 80 TYR A C 1
ATOM 579 O O . TYR A 1 80 ? 2.731 -8.964 -8.585 1.00 98.62 80 TYR A O 1
ATOM 587 N N . LEU A 1 81 ? 1.870 -8.436 -6.589 1.00 98.62 81 LEU A N 1
ATOM 588 C CA . LEU A 1 81 ? 3.107 -8.101 -5.873 1.00 98.62 81 LEU A CA 1
ATOM 589 C C . LEU A 1 81 ? 3.335 -9.021 -4.662 1.00 98.62 81 LEU A C 1
ATOM 591 O O . LEU A 1 81 ? 4.132 -8.705 -3.780 1.00 98.62 81 LEU A O 1
ATOM 595 N N . ALA A 1 82 ? 2.647 -10.164 -4.601 1.00 98.62 82 ALA A N 1
ATOM 596 C CA . ALA A 1 82 ? 2.772 -11.104 -3.494 1.00 98.62 82 ALA A CA 1
ATOM 597 C C . ALA A 1 82 ? 4.243 -11.508 -3.288 1.00 98.62 82 ALA A C 1
ATOM 599 O O . ALA A 1 82 ? 4.926 -11.933 -4.226 1.00 98.62 82 ALA A O 1
ATOM 600 N N . GLY A 1 83 ? 4.738 -11.338 -2.060 1.00 98.25 83 GLY A N 1
ATOM 601 C CA . GLY A 1 83 ? 6.131 -11.605 -1.691 1.00 98.25 83 GLY A CA 1
ATOM 602 C C . GLY A 1 83 ? 7.191 -10.749 -2.402 1.00 98.25 83 GLY A C 1
ATOM 603 O O . GLY A 1 83 ? 8.373 -11.073 -2.300 1.00 98.25 83 GLY A O 1
ATOM 604 N N . ALA A 1 84 ? 6.814 -9.701 -3.144 1.00 98.50 84 ALA A N 1
ATOM 605 C CA . ALA A 1 84 ? 7.775 -8.788 -3.758 1.00 98.50 84 ALA A CA 1
ATOM 606 C C . ALA A 1 84 ? 8.583 -8.049 -2.682 1.00 98.50 84 ALA A C 1
ATOM 608 O O . ALA A 1 84 ? 8.078 -7.763 -1.593 1.00 98.50 84 ALA A O 1
ATOM 609 N N . ASN A 1 85 ? 9.840 -7.731 -2.990 1.00 98.75 85 ASN A N 1
ATOM 610 C CA . ASN A 1 85 ? 10.690 -6.950 -2.102 1.00 98.75 85 ASN A CA 1
ATOM 611 C C . ASN A 1 85 ? 10.708 -5.484 -2.537 1.00 98.75 85 ASN A C 1
ATOM 613 O O . ASN A 1 85 ? 11.360 -5.136 -3.515 1.00 98.75 85 ASN A O 1
ATOM 617 N N . LEU A 1 86 ? 9.987 -4.648 -1.802 1.00 98.75 86 LEU A N 1
ATOM 618 C CA . LEU A 1 86 ? 9.807 -3.208 -1.986 1.00 98.75 86 LEU A CA 1
ATOM 619 C C . LEU A 1 86 ? 10.398 -2.418 -0.804 1.00 98.75 86 LEU A C 1
ATOM 621 O O . LEU A 1 86 ? 10.006 -1.275 -0.573 1.00 98.75 86 LEU A O 1
ATOM 625 N N . ALA A 1 87 ? 11.322 -3.011 -0.038 1.00 98.81 87 ALA A N 1
ATOM 626 C CA . ALA A 1 87 ? 11.960 -2.320 1.078 1.00 98.81 87 ALA A CA 1
ATOM 627 C C . ALA A 1 87 ? 12.609 -1.012 0.599 1.00 98.81 87 ALA A C 1
ATOM 629 O O . ALA A 1 87 ? 13.255 -0.982 -0.454 1.00 98.81 87 ALA A O 1
ATOM 630 N N . ASP A 1 88 ? 12.390 0.071 1.344 1.00 98.62 88 ASP A N 1
ATOM 631 C CA . ASP A 1 88 ? 12.837 1.436 1.025 1.00 98.62 88 ASP A CA 1
ATOM 632 C C . ASP A 1 88 ? 12.390 1.978 -0.355 1.00 98.62 88 ASP A C 1
ATOM 634 O O . ASP A 1 88 ? 12.896 3.005 -0.821 1.00 98.62 88 ASP A O 1
ATOM 638 N N . ALA A 1 89 ? 11.458 1.311 -1.049 1.00 98.75 89 ALA A N 1
ATOM 639 C CA . ALA A 1 89 ? 10.954 1.776 -2.337 1.00 98.75 89 ALA A CA 1
ATOM 640 C C . ALA A 1 89 ? 10.147 3.072 -2.178 1.00 98.75 89 ALA A C 1
ATOM 642 O O . ALA A 1 89 ? 9.480 3.305 -1.167 1.00 98.75 89 ALA A O 1
ATOM 643 N N . ASN A 1 90 ? 10.186 3.919 -3.204 1.00 98.88 90 ASN A N 1
ATOM 644 C CA . ASN A 1 90 ? 9.373 5.125 -3.258 1.00 98.88 90 ASN A CA 1
ATOM 645 C C . ASN A 1 90 ? 8.098 4.855 -4.056 1.00 98.88 90 ASN A C 1
ATOM 647 O O . ASN A 1 90 ? 8.159 4.773 -5.271 1.00 98.88 90 ASN A O 1
ATOM 651 N N . LEU A 1 91 ? 6.965 4.728 -3.382 1.00 98.81 91 LEU A N 1
ATOM 652 C CA . LEU A 1 91 ? 5.623 4.485 -3.925 1.00 98.81 91 LEU A CA 1
ATOM 653 C C . LEU A 1 91 ? 4.684 5.674 -3.644 1.00 98.81 91 LEU A C 1
ATOM 655 O O . LEU A 1 91 ? 3.468 5.501 -3.603 1.00 98.81 91 LEU A O 1
ATOM 659 N N . ALA A 1 92 ? 5.233 6.871 -3.412 1.00 98.88 92 ALA A N 1
ATOM 660 C CA . ALA A 1 92 ? 4.424 8.066 -3.191 1.00 98.88 92 ALA A CA 1
ATOM 661 C C . ALA A 1 92 ? 3.485 8.319 -4.377 1.00 98.88 92 ALA A C 1
ATOM 663 O O . ALA A 1 92 ? 3.897 8.153 -5.529 1.00 98.88 92 ALA A O 1
ATOM 664 N N . ASP A 1 93 ? 2.239 8.689 -4.087 1.00 98.75 93 ASP A N 1
ATOM 665 C CA . ASP A 1 93 ? 1.185 8.939 -5.081 1.00 98.75 93 ASP A CA 1
ATOM 666 C C . ASP A 1 93 ? 0.885 7.746 -6.020 1.00 98.75 93 ASP A C 1
ATOM 668 O O . ASP A 1 93 ? 0.218 7.904 -7.045 1.00 98.75 93 ASP A O 1
ATOM 672 N N . ALA A 1 94 ? 1.396 6.542 -5.731 1.00 98.81 94 ALA A N 1
ATOM 673 C CA . ALA A 1 94 ? 1.178 5.376 -6.581 1.00 98.81 94 ALA A CA 1
ATOM 674 C C . ALA A 1 94 ? -0.258 4.850 -6.445 1.00 98.81 94 ALA A C 1
ATOM 676 O O . ALA A 1 94 ? -0.829 4.810 -5.353 1.00 98.81 94 ALA A O 1
ATOM 677 N N . ASP A 1 95 ? -0.825 4.375 -7.554 1.00 98.88 95 ASP A N 1
ATOM 678 C CA . ASP A 1 95 ? -2.146 3.749 -7.563 1.00 98.88 95 ASP A CA 1
ATOM 679 C C . ASP A 1 95 ? -2.016 2.232 -7.418 1.00 98.88 95 ASP A C 1
ATOM 681 O O . ASP A 1 95 ? -1.707 1.541 -8.382 1.00 98.88 95 ASP A O 1
ATOM 685 N N . LEU A 1 96 ? -2.240 1.708 -6.218 1.00 98.81 96 LEU A N 1
ATOM 686 C CA . LEU A 1 96 ? -2.182 0.292 -5.838 1.00 98.81 96 LEU A CA 1
ATOM 687 C C . LEU A 1 96 ? -3.577 -0.289 -5.542 1.00 98.81 96 LEU A C 1
ATOM 689 O O . LEU A 1 96 ? -3.672 -1.348 -4.917 1.00 98.81 96 LEU A O 1
ATOM 693 N N . ALA A 1 97 ? -4.658 0.358 -5.994 1.00 98.81 97 ALA A N 1
ATOM 694 C CA . ALA A 1 97 ? -6.017 -0.097 -5.709 1.00 98.81 97 ALA A CA 1
ATOM 695 C C . ALA A 1 97 ? -6.227 -1.565 -6.112 1.00 98.81 97 ALA A C 1
ATOM 697 O O . ALA A 1 97 ? -5.937 -1.971 -7.246 1.00 98.81 97 ALA A O 1
ATOM 698 N N . GLY A 1 98 ? -6.718 -2.375 -5.175 1.00 98.62 98 GLY A N 1
ATOM 699 C CA . GLY A 1 98 ? -6.959 -3.806 -5.357 1.00 98.62 98 GLY A CA 1
ATOM 700 C C . GLY A 1 98 ? -5.713 -4.637 -5.689 1.00 98.62 98 GLY A C 1
ATOM 701 O O . GLY A 1 98 ? -5.850 -5.761 -6.178 1.00 98.62 98 GLY A O 1
ATOM 702 N N . ALA A 1 99 ? -4.500 -4.106 -5.504 1.00 98.75 99 ALA A N 1
ATOM 703 C CA . ALA A 1 99 ? -3.271 -4.860 -5.724 1.00 98.75 99 ALA A CA 1
ATOM 704 C C . ALA A 1 99 ? -3.116 -5.979 -4.682 1.00 98.75 99 ALA A C 1
ATOM 706 O O . ALA A 1 99 ? -3.524 -5.851 -3.528 1.00 98.75 99 ALA A O 1
ATOM 707 N N . ASN A 1 100 ? -2.486 -7.082 -5.083 1.00 98.81 100 ASN A N 1
ATOM 708 C CA . ASN A 1 100 ? -2.133 -8.165 -4.172 1.00 98.81 100 ASN A CA 1
ATOM 709 C C . ASN A 1 100 ? -0.693 -7.983 -3.689 1.00 98.81 100 ASN A C 1
ATOM 711 O O . ASN A 1 100 ? 0.241 -8.285 -4.424 1.00 98.81 100 ASN A O 1
ATOM 715 N N . LEU A 1 101 ? -0.525 -7.535 -2.453 1.00 98.81 101 LEU A N 1
ATOM 716 C CA . LEU A 1 101 ? 0.738 -7.334 -1.739 1.00 98.81 101 LEU A CA 1
ATOM 717 C C . LEU A 1 101 ? 0.897 -8.337 -0.582 1.00 98.81 101 LEU A C 1
ATOM 719 O O . LEU A 1 101 ? 1.663 -8.094 0.353 1.00 98.81 101 LEU A O 1
ATOM 723 N N . ALA A 1 102 ? 0.191 -9.472 -0.618 1.00 98.69 102 ALA A N 1
ATOM 724 C CA . ALA A 1 102 ? 0.238 -10.454 0.456 1.00 98.69 102 ALA A CA 1
ATOM 725 C C . ALA A 1 102 ? 1.683 -10.926 0.702 1.00 98.69 102 ALA A C 1
ATOM 727 O O . ALA A 1 102 ? 2.374 -11.407 -0.203 1.00 98.69 102 ALA A O 1
ATOM 728 N N . GLY A 1 103 ? 2.150 -10.771 1.941 1.00 98.62 103 GLY A N 1
ATOM 729 C CA . GLY A 1 103 ? 3.512 -11.103 2.358 1.00 98.62 103 GLY A CA 1
ATOM 730 C C . GLY A 1 103 ? 4.620 -10.282 1.691 1.00 98.62 103 GLY A C 1
ATOM 731 O O . GLY A 1 103 ? 5.770 -10.713 1.733 1.00 98.62 103 GLY A O 1
ATOM 732 N N . ALA A 1 104 ? 4.309 -9.157 1.039 1.00 98.75 104 ALA A N 1
ATOM 733 C CA . ALA A 1 104 ? 5.320 -8.275 0.462 1.00 98.75 104 ALA A CA 1
ATOM 734 C C . ALA A 1 104 ? 6.183 -7.616 1.553 1.00 98.75 104 ALA A C 1
ATOM 736 O O . ALA A 1 104 ? 5.713 -7.352 2.663 1.00 98.75 104 ALA A O 1
ATOM 737 N N . TYR A 1 105 ? 7.441 -7.326 1.217 1.00 98.81 105 TYR A N 1
ATOM 738 C CA . TYR A 1 105 ? 8.373 -6.614 2.092 1.00 98.81 105 TYR A CA 1
ATOM 739 C C . TYR A 1 105 ? 8.366 -5.130 1.734 1.00 98.81 105 TYR A C 1
ATOM 741 O O . TYR A 1 105 ? 8.864 -4.755 0.682 1.00 98.81 105 TYR A O 1
ATOM 749 N N . LEU A 1 106 ? 7.798 -4.293 2.591 1.00 98.81 106 LEU A N 1
ATOM 750 C CA . LEU A 1 106 ? 7.615 -2.845 2.425 1.00 98.81 106 LEU A CA 1
ATOM 751 C C . LEU A 1 106 ? 8.244 -2.057 3.588 1.00 98.81 106 LEU A C 1
ATOM 753 O O . LEU A 1 106 ? 7.908 -0.891 3.802 1.00 98.81 106 LEU A O 1
ATOM 757 N N . ALA A 1 107 ? 9.149 -2.673 4.354 1.00 98.75 107 ALA A N 1
ATOM 758 C CA . ALA A 1 107 ? 9.823 -2.005 5.459 1.00 98.75 107 ALA A CA 1
ATOM 759 C C . ALA A 1 107 ? 10.514 -0.721 4.965 1.00 98.75 107 ALA A C 1
ATOM 761 O O . ALA A 1 107 ? 11.214 -0.734 3.950 1.00 98.75 107 ALA A O 1
ATOM 762 N N . GLY A 1 108 ? 10.264 0.395 5.653 1.00 98.62 108 GLY A N 1
ATOM 763 C CA . GLY A 1 108 ? 10.795 1.716 5.295 1.00 98.62 108 GLY A CA 1
ATOM 764 C C . GLY A 1 108 ? 10.278 2.314 3.978 1.00 98.62 108 GLY A C 1
ATOM 765 O O . GLY A 1 108 ? 10.700 3.411 3.612 1.00 98.62 108 GLY A O 1
ATOM 766 N N . ALA A 1 109 ? 9.367 1.647 3.261 1.00 98.81 109 ALA A N 1
ATOM 767 C CA . ALA A 1 109 ? 8.845 2.154 1.996 1.00 98.81 109 ALA A CA 1
ATOM 768 C C . ALA A 1 109 ? 8.080 3.474 2.186 1.00 98.81 109 ALA A C 1
ATOM 770 O O . ALA A 1 109 ? 7.397 3.695 3.193 1.00 98.81 109 ALA A O 1
ATOM 771 N N . ASN A 1 110 ? 8.167 4.350 1.188 1.00 98.88 110 ASN A N 1
ATOM 772 C CA . ASN A 1 110 ? 7.399 5.586 1.147 1.00 98.88 110 ASN A CA 1
ATOM 773 C C . ASN A 1 110 ? 6.113 5.381 0.344 1.00 98.88 110 ASN A C 1
ATOM 775 O O . ASN A 1 110 ? 6.168 5.332 -0.873 1.00 98.88 110 ASN A O 1
ATOM 779 N N . LEU A 1 111 ? 4.975 5.288 1.019 1.00 98.88 111 LEU A N 1
ATOM 780 C CA . LEU A 1 111 ? 3.622 5.128 0.474 1.00 98.88 111 LEU A CA 1
ATOM 781 C C . LEU A 1 111 ? 2.758 6.372 0.762 1.00 98.88 111 LEU A C 1
ATOM 783 O O . LEU A 1 111 ? 1.541 6.263 0.902 1.00 98.88 111 LEU A O 1
ATOM 787 N N . ALA A 1 112 ? 3.379 7.546 0.920 1.00 98.88 112 ALA A N 1
ATOM 788 C CA . ALA A 1 112 ? 2.642 8.784 1.158 1.00 98.88 112 ALA A CA 1
ATOM 789 C C . ALA A 1 112 ? 1.648 9.050 0.022 1.00 98.88 112 ALA A C 1
ATOM 791 O O . ALA A 1 112 ? 2.013 8.931 -1.148 1.00 98.88 112 ALA A O 1
ATOM 792 N N . ASP A 1 113 ? 0.409 9.372 0.389 1.00 98.75 113 ASP A N 1
ATOM 793 C CA . ASP A 1 113 ? -0.702 9.675 -0.520 1.00 98.75 113 ASP A CA 1
ATOM 794 C C . ASP A 1 113 ? -0.986 8.568 -1.564 1.00 98.75 113 ASP A C 1
ATOM 796 O O . ASP A 1 113 ? -1.681 8.785 -2.557 1.00 98.75 113 ASP A O 1
ATOM 800 N N . ALA A 1 114 ? -0.472 7.351 -1.345 1.00 98.81 114 ALA A N 1
ATOM 801 C CA . ALA A 1 114 ? -0.716 6.214 -2.220 1.00 98.81 114 ALA A CA 1
ATOM 802 C C . ALA A 1 114 ? -2.156 5.705 -2.070 1.00 98.81 114 ALA A C 1
ATOM 804 O O . ALA A 1 114 ? -2.715 5.670 -0.970 1.00 98.81 114 ALA A O 1
ATOM 805 N N . ASN A 1 115 ? -2.733 5.235 -3.173 1.00 98.88 115 ASN A N 1
ATOM 806 C CA . ASN A 1 115 ? -4.043 4.597 -3.173 1.00 98.88 115 ASN A CA 1
ATOM 807 C C . ASN A 1 115 ? -3.893 3.082 -3.000 1.00 98.88 115 ASN A C 1
ATOM 809 O O . ASN A 1 115 ? -3.525 2.388 -3.937 1.00 98.88 115 ASN A O 1
ATOM 813 N N . LEU A 1 116 ? -4.188 2.558 -1.818 1.00 98.81 116 LEU A N 1
ATOM 814 C CA . LEU A 1 116 ? -4.190 1.135 -1.457 1.00 98.81 116 LEU A CA 1
ATOM 815 C C . LEU A 1 116 ? -5.614 0.625 -1.170 1.00 98.81 116 LEU A C 1
ATOM 817 O O . LEU A 1 116 ? -5.771 -0.405 -0.507 1.00 98.81 116 LEU A O 1
ATOM 821 N N . ALA A 1 117 ? -6.649 1.319 -1.654 1.00 98.56 117 ALA A N 1
ATOM 822 C CA . ALA A 1 117 ? -8.033 0.912 -1.448 1.00 98.56 117 ALA A CA 1
ATOM 823 C C . ALA A 1 117 ? -8.253 -0.536 -1.921 1.00 98.56 117 ALA A C 1
ATOM 825 O O . ALA A 1 117 ? -7.805 -0.927 -3.003 1.00 98.56 117 ALA A O 1
ATOM 826 N N . ASP A 1 118 ? -8.910 -1.343 -1.089 1.00 98.31 118 ASP A N 1
ATOM 827 C CA . ASP A 1 118 ? -9.179 -2.771 -1.308 1.00 98.31 118 ASP A CA 1
ATOM 828 C C . ASP A 1 118 ? -7.935 -3.651 -1.589 1.00 98.31 118 ASP A C 1
ATOM 830 O O . ASP A 1 118 ? -8.066 -4.787 -2.055 1.00 98.31 118 ASP A O 1
ATOM 834 N N . ALA A 1 119 ? -6.714 -3.168 -1.328 1.00 98.75 119 ALA A N 1
ATOM 835 C CA . ALA A 1 119 ? -5.497 -3.950 -1.540 1.00 98.75 119 ALA A CA 1
ATOM 836 C C . ALA A 1 119 ? -5.362 -5.092 -0.514 1.00 98.75 119 ALA A C 1
ATOM 838 O O . ALA A 1 119 ? -5.715 -4.952 0.661 1.00 98.75 119 ALA A O 1
ATOM 839 N N . ASP A 1 120 ? -4.795 -6.223 -0.940 1.00 98.81 120 ASP A N 1
ATOM 840 C CA . ASP A 1 120 ? -4.453 -7.333 -0.045 1.00 98.81 120 ASP A CA 1
ATOM 841 C C . ASP A 1 120 ? -3.030 -7.155 0.488 1.00 98.81 120 ASP A C 1
ATOM 843 O O . ASP A 1 120 ? -2.061 -7.374 -0.228 1.00 98.81 120 ASP A O 1
ATOM 847 N N . LEU A 1 121 ? -2.902 -6.770 1.753 1.00 98.75 121 LEU A N 1
ATOM 848 C CA . LEU A 1 121 ? -1.648 -6.589 2.487 1.00 98.75 121 LEU A CA 1
ATOM 849 C C . LEU A 1 121 ? -1.491 -7.653 3.586 1.00 98.75 121 LEU A C 1
ATOM 851 O O . LEU A 1 121 ? -0.790 -7.432 4.579 1.00 98.75 121 LEU A O 1
ATOM 855 N N . ALA A 1 122 ? -2.146 -8.814 3.452 1.00 98.56 122 ALA A N 1
ATOM 856 C CA . ALA A 1 122 ? -2.085 -9.868 4.457 1.00 98.56 122 ALA A CA 1
ATOM 857 C C . ALA A 1 122 ? -0.632 -10.229 4.772 1.00 98.56 122 ALA A C 1
ATOM 859 O O . ALA A 1 122 ? 0.118 -10.648 3.889 1.00 98.56 122 ALA A O 1
ATOM 860 N N . ARG A 1 123 ? -0.246 -10.132 6.049 1.00 98.38 123 ARG A N 1
ATOM 861 C CA . ARG A 1 123 ? 1.110 -10.456 6.530 1.00 98.38 123 ARG A CA 1
ATOM 862 C C . ARG A 1 123 ? 2.237 -9.691 5.821 1.00 98.38 123 ARG A C 1
ATOM 864 O O . ARG A 1 123 ? 3.371 -10.165 5.840 1.00 98.38 123 ARG A O 1
ATOM 871 N N . ALA A 1 124 ? 1.940 -8.562 5.180 1.00 98.75 124 ALA A N 1
ATOM 872 C CA . ALA A 1 124 ? 2.968 -7.689 4.634 1.00 98.75 124 ALA A CA 1
ATOM 873 C C . ALA A 1 124 ? 3.801 -7.073 5.769 1.00 98.75 124 ALA A C 1
ATOM 875 O O . ALA A 1 124 ? 3.289 -6.828 6.866 1.00 98.75 124 ALA A O 1
ATOM 876 N N . ASP A 1 125 ? 5.078 -6.826 5.498 1.00 98.81 125 ASP A N 1
ATOM 877 C CA . ASP A 1 125 ? 5.975 -6.102 6.398 1.00 98.81 125 ASP A CA 1
ATOM 878 C C . ASP A 1 125 ? 5.998 -4.624 6.002 1.00 98.81 125 ASP A C 1
ATOM 880 O O . ASP A 1 125 ? 6.635 -4.262 5.025 1.00 98.81 125 ASP A O 1
ATOM 884 N N . LEU A 1 126 ? 5.287 -3.779 6.739 1.00 98.75 126 LEU A N 1
ATOM 885 C CA . LEU A 1 126 ? 5.222 -2.321 6.598 1.00 98.75 126 LEU A CA 1
ATOM 886 C C . LEU A 1 126 ? 5.948 -1.623 7.765 1.00 98.75 126 LEU A C 1
ATOM 888 O O . LEU A 1 126 ? 5.632 -0.475 8.098 1.00 98.75 126 LEU A O 1
ATOM 892 N N . ALA A 1 127 ? 6.898 -2.294 8.426 1.00 98.50 127 ALA A N 1
ATOM 893 C CA . ALA A 1 127 ? 7.599 -1.719 9.566 1.00 98.50 127 ALA A CA 1
ATOM 894 C C . ALA A 1 127 ? 8.306 -0.408 9.172 1.00 98.50 127 ALA A C 1
ATOM 896 O O . ALA A 1 127 ? 9.089 -0.344 8.223 1.00 98.50 127 ALA A O 1
ATOM 897 N N . GLY A 1 128 ? 8.007 0.671 9.896 1.00 98.31 128 GLY A N 1
ATOM 898 C CA . GLY A 1 128 ?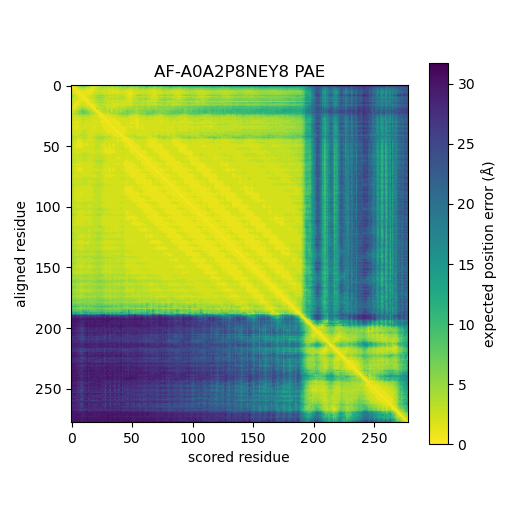 8.545 2.009 9.651 1.00 98.31 128 GLY A CA 1
ATOM 899 C C . GLY A 1 128 ? 8.113 2.656 8.330 1.00 98.31 128 GLY A C 1
ATOM 900 O O . GLY A 1 128 ? 8.651 3.708 7.991 1.00 98.31 128 GLY A O 1
ATOM 901 N N . ALA A 1 129 ? 7.172 2.066 7.585 1.00 98.75 129 ALA A N 1
ATOM 902 C CA . ALA A 1 129 ? 6.702 2.626 6.323 1.00 98.75 129 ALA A CA 1
ATOM 903 C C . ALA A 1 129 ? 6.009 3.985 6.527 1.00 98.75 129 ALA A C 1
ATOM 905 O O . ALA A 1 129 ? 5.341 4.230 7.540 1.00 98.75 129 ALA A O 1
ATOM 906 N N . ASN A 1 130 ? 6.147 4.872 5.543 1.00 98.81 130 ASN A N 1
ATOM 907 C CA . ASN A 1 130 ? 5.468 6.162 5.529 1.00 98.81 130 ASN A CA 1
ATOM 908 C C . ASN A 1 130 ? 4.154 6.053 4.749 1.00 98.81 130 ASN A C 1
ATOM 910 O O . ASN A 1 130 ? 4.185 5.960 3.534 1.00 98.81 130 ASN A O 1
ATOM 914 N N . LEU A 1 131 ? 3.018 6.084 5.437 1.00 98.75 131 LEU A N 1
ATOM 915 C CA . LEU A 1 131 ? 1.656 5.954 4.898 1.00 98.75 131 LEU A CA 1
ATOM 916 C C . LEU A 1 131 ? 0.832 7.231 5.146 1.00 98.75 131 LEU A C 1
ATOM 918 O O . LEU A 1 131 ? -0.383 7.176 5.318 1.00 98.75 131 LEU A O 1
ATOM 922 N N . VAL A 1 132 ? 1.489 8.389 5.243 1.00 98.50 132 VAL A N 1
ATOM 923 C CA . VAL A 1 132 ? 0.804 9.671 5.467 1.00 98.50 132 VAL A CA 1
ATOM 924 C C . VAL A 1 132 ? -0.187 9.915 4.338 1.00 98.50 132 VAL A C 1
ATOM 926 O O . VAL A 1 132 ? 0.202 9.825 3.181 1.00 98.50 132 VAL A O 1
ATOM 929 N N . GLY A 1 133 ? -1.443 10.201 4.678 1.00 96.94 133 GLY A N 1
ATOM 930 C CA . GLY A 1 133 ? -2.502 10.489 3.706 1.00 96.94 133 GLY A CA 1
ATOM 931 C C . GLY A 1 133 ? -2.901 9.318 2.801 1.00 96.94 133 GLY A C 1
ATOM 932 O O . GLY A 1 133 ? -3.745 9.500 1.932 1.00 96.94 133 GLY A O 1
ATOM 933 N N . ALA A 1 134 ? -2.332 8.123 2.996 1.00 98.75 134 ALA A N 1
ATOM 934 C CA . ALA A 1 134 ? -2.624 6.970 2.153 1.00 98.75 134 ALA A CA 1
ATOM 935 C C . ALA A 1 134 ? -4.089 6.525 2.293 1.00 98.75 134 ALA A C 1
ATOM 937 O O . ALA A 1 134 ? -4.633 6.484 3.402 1.00 98.75 134 ALA A O 1
ATOM 938 N N . ASP A 1 135 ? -4.702 6.138 1.177 1.00 98.69 135 ASP A N 1
ATOM 939 C CA . ASP A 1 135 ? -6.030 5.525 1.162 1.00 98.69 135 ASP A CA 1
ATOM 940 C C . ASP A 1 135 ? -5.886 4.010 1.339 1.00 98.69 135 ASP A C 1
ATOM 942 O O . ASP A 1 135 ? -5.375 3.321 0.470 1.00 98.69 135 ASP A O 1
ATOM 946 N N . LEU A 1 136 ? -6.301 3.485 2.484 1.00 98.56 136 LEU A N 1
ATOM 947 C CA . LEU A 1 136 ? -6.332 2.065 2.847 1.00 98.56 136 LEU A CA 1
ATOM 948 C C . LEU A 1 136 ? -7.783 1.596 3.063 1.00 98.56 136 LEU A C 1
ATOM 950 O O . LEU A 1 136 ? -8.011 0.601 3.763 1.00 98.56 136 LEU A O 1
ATOM 954 N N . ALA A 1 137 ? -8.777 2.301 2.513 1.00 91.00 137 ALA A N 1
ATOM 955 C CA . ALA A 1 137 ? -10.175 1.949 2.701 1.00 91.00 137 ALA A CA 1
ATOM 956 C C . ALA A 1 137 ? -10.439 0.519 2.199 1.00 91.00 137 ALA A C 1
ATOM 958 O O . ALA A 1 137 ? -10.038 0.141 1.100 1.00 91.00 137 ALA A O 1
ATOM 959 N N . GLY A 1 138 ? -11.062 -0.314 3.036 1.00 89.31 138 GLY A N 1
ATOM 960 C CA . GLY A 1 138 ? -11.334 -1.724 2.730 1.00 89.31 138 GLY A CA 1
ATOM 961 C C . GLY A 1 138 ? -10.100 -2.635 2.626 1.00 89.31 138 GLY A C 1
ATOM 962 O O . GLY A 1 138 ? -10.255 -3.834 2.394 1.00 89.31 138 GLY A O 1
ATOM 963 N N . ALA A 1 139 ? -8.880 -2.121 2.827 1.00 98.38 139 ALA A N 1
ATOM 964 C CA . ALA A 1 139 ? -7.657 -2.903 2.661 1.00 98.38 139 ALA A CA 1
ATOM 965 C C . ALA A 1 139 ? -7.569 -4.071 3.659 1.00 98.38 139 ALA A C 1
ATOM 967 O O . ALA A 1 139 ? -7.945 -3.968 4.834 1.00 98.38 139 ALA A O 1
ATOM 968 N N . TYR A 1 140 ? -7.016 -5.195 3.207 1.00 97.81 140 TYR A N 1
ATOM 969 C CA . TYR A 1 140 ? -6.876 -6.403 4.013 1.00 97.81 140 TYR A CA 1
ATOM 970 C C . TYR A 1 140 ? -5.475 -6.484 4.633 1.00 97.81 140 TYR A C 1
ATOM 972 O O . TYR A 1 140 ? -4.521 -6.919 4.005 1.00 97.81 140 TYR A O 1
ATOM 980 N N . LEU A 1 141 ? -5.346 -6.086 5.897 1.00 98.31 141 LEU A N 1
ATOM 981 C CA . LEU A 1 141 ? -4.088 -5.965 6.652 1.00 98.31 141 LEU A CA 1
ATOM 982 C C . LEU A 1 141 ? -3.916 -7.079 7.701 1.00 98.31 141 LEU A C 1
ATOM 984 O O . LEU A 1 141 ? -3.204 -6.916 8.696 1.00 98.31 141 LEU A O 1
ATOM 988 N N . ALA A 1 142 ? -4.586 -8.222 7.526 1.00 92.44 142 ALA A N 1
ATOM 989 C CA . ALA A 1 142 ? -4.584 -9.288 8.525 1.00 92.44 142 ALA A CA 1
ATOM 990 C C . ALA A 1 142 ? -3.158 -9.773 8.831 1.00 92.44 142 ALA A C 1
ATOM 992 O O . ALA A 1 142 ? -2.459 -10.299 7.959 1.00 92.44 142 ALA A O 1
ATOM 993 N N . GLY A 1 143 ? -2.739 -9.636 10.089 1.00 90.88 143 GLY A N 1
ATOM 994 C CA . GLY A 1 143 ? -1.402 -10.019 10.542 1.00 90.88 143 GLY A CA 1
ATOM 995 C C . GLY A 1 143 ? -0.248 -9.229 9.918 1.00 90.88 143 GLY A C 1
ATOM 996 O O . GLY A 1 143 ? 0.880 -9.706 10.000 1.00 90.88 143 GLY A O 1
ATOM 997 N N . ALA A 1 144 ? -0.508 -8.083 9.279 1.00 98.38 144 ALA A N 1
ATOM 998 C CA . ALA A 1 144 ? 0.540 -7.205 8.764 1.00 98.38 144 ALA A CA 1
ATOM 999 C C . ALA A 1 144 ? 1.362 -6.587 9.908 1.00 98.38 144 ALA A C 1
ATOM 1001 O O . ALA A 1 144 ? 0.825 -6.312 10.989 1.00 98.38 144 ALA A O 1
ATOM 1002 N N . ASP A 1 145 ? 2.650 -6.354 9.667 1.00 98.19 145 ASP A N 1
ATOM 1003 C CA . ASP A 1 145 ? 3.521 -5.620 10.586 1.00 98.19 145 ASP A CA 1
ATOM 1004 C C . ASP A 1 145 ? 3.547 -4.139 10.199 1.00 98.19 145 ASP A C 1
ATOM 1006 O O . ASP A 1 145 ? 4.009 -3.785 9.130 1.00 98.19 145 ASP A O 1
ATOM 1010 N N . LEU A 1 146 ? 3.031 -3.272 11.058 1.00 98.06 146 LEU A N 1
ATOM 1011 C CA . LEU A 1 146 ? 2.985 -1.813 10.927 1.00 98.06 146 LEU A CA 1
ATOM 1012 C C . LEU A 1 146 ? 3.786 -1.148 12.064 1.00 98.06 146 LEU A C 1
ATOM 1014 O O . LEU A 1 146 ? 3.499 -0.011 12.455 1.00 98.06 146 LEU A O 1
ATOM 1018 N N . ALA A 1 147 ? 4.757 -1.851 12.660 1.00 91.50 147 ALA A N 1
ATOM 1019 C CA . ALA A 1 147 ? 5.561 -1.326 13.758 1.00 91.50 147 ALA A CA 1
ATOM 1020 C C . ALA A 1 147 ? 6.215 0.005 13.370 1.00 91.50 147 ALA A C 1
ATOM 1022 O O . ALA A 1 147 ? 6.961 0.080 12.399 1.00 91.50 147 ALA A O 1
ATOM 1023 N N . GLY A 1 148 ? 5.957 1.066 14.132 1.00 93.19 148 GLY A N 1
ATOM 1024 C CA . GLY A 1 148 ? 6.523 2.393 13.882 1.00 93.19 148 GLY A CA 1
ATOM 1025 C C . GLY A 1 148 ? 6.085 3.049 12.568 1.00 93.19 148 GLY A C 1
ATOM 1026 O O . GLY A 1 148 ? 6.645 4.086 12.219 1.00 93.19 148 GLY A O 1
ATOM 1027 N N . ALA A 1 149 ? 5.115 2.481 11.844 1.00 98.19 149 ALA A N 1
ATOM 1028 C CA . ALA A 1 149 ? 4.617 3.059 10.602 1.00 98.19 149 ALA A CA 1
ATOM 1029 C C . ALA A 1 149 ? 3.947 4.420 10.850 1.00 98.19 149 ALA A C 1
ATOM 1031 O O . ALA A 1 149 ? 3.323 4.656 11.892 1.00 98.19 149 ALA A O 1
ATOM 1032 N N . ASN A 1 150 ? 4.063 5.324 9.881 1.00 97.75 150 ASN A N 1
ATOM 1033 C CA . ASN A 1 150 ? 3.501 6.666 9.954 1.00 97.75 150 ASN A CA 1
ATOM 1034 C C . ASN A 1 150 ? 2.202 6.758 9.145 1.00 97.75 150 ASN A C 1
ATOM 1036 O O . ASN A 1 150 ? 2.254 6.928 7.939 1.00 97.75 150 ASN A O 1
ATOM 1040 N N . LEU A 1 151 ? 1.050 6.666 9.803 1.00 96.94 151 LEU A N 1
ATOM 1041 C CA . LEU A 1 151 ? -0.295 6.631 9.209 1.00 96.94 151 LEU A CA 1
ATOM 1042 C C . LEU A 1 151 ? -1.053 7.956 9.413 1.00 96.94 151 LEU A C 1
ATOM 1044 O O . LEU A 1 151 ? -2.276 7.964 9.551 1.00 96.94 151 LEU A O 1
ATOM 1048 N N . VAL A 1 152 ? -0.350 9.089 9.510 1.00 92.06 152 VAL A N 1
ATOM 1049 C CA . VAL A 1 152 ? -1.011 10.377 9.777 1.00 92.06 152 VAL A CA 1
ATOM 1050 C C . VAL A 1 152 ? -1.983 10.710 8.655 1.00 92.06 152 VAL A C 1
ATOM 1052 O O . VAL A 1 152 ? -1.582 10.766 7.497 1.00 92.06 152 VAL A O 1
ATOM 1055 N N . GLY A 1 153 ? -3.247 10.951 8.996 1.00 87.31 153 GLY A N 1
ATOM 1056 C CA . GLY A 1 153 ? -4.290 11.279 8.024 1.00 87.31 153 GLY A CA 1
ATOM 1057 C C . GLY A 1 153 ? -4.649 10.151 7.051 1.00 87.31 153 GLY A C 1
ATOM 1058 O O . GLY A 1 153 ? -5.386 10.414 6.109 1.00 87.31 153 GLY A O 1
ATOM 1059 N N . ALA A 1 154 ? -4.143 8.929 7.251 1.00 95.88 154 ALA A N 1
ATOM 1060 C CA . ALA A 1 154 ? -4.480 7.789 6.403 1.00 95.88 154 ALA A CA 1
ATOM 1061 C C . ALA A 1 154 ? -5.957 7.396 6.564 1.00 95.88 154 ALA A C 1
ATOM 1063 O O . ALA A 1 154 ? -6.501 7.451 7.675 1.00 95.88 154 ALA A O 1
ATOM 1064 N N . ASP A 1 155 ? -6.596 6.955 5.483 1.00 90.69 155 ASP A N 1
ATOM 1065 C CA . ASP A 1 155 ? -7.961 6.434 5.531 1.00 90.69 155 ASP A CA 1
ATOM 1066 C C . ASP A 1 155 ? -7.961 4.910 5.656 1.00 90.69 155 ASP A C 1
ATOM 1068 O O . ASP A 1 155 ? -7.665 4.214 4.705 1.00 90.69 155 ASP A O 1
ATOM 1072 N N . LEU A 1 156 ? -8.295 4.367 6.823 1.00 90.81 156 LEU A N 1
ATOM 1073 C CA . LEU A 1 156 ? -8.448 2.929 7.068 1.00 90.81 156 LEU A CA 1
ATOM 1074 C C . LEU A 1 156 ? -9.924 2.530 7.231 1.00 90.81 156 LEU A C 1
ATOM 1076 O O . LEU A 1 156 ? -10.223 1.543 7.911 1.00 90.81 156 LEU A O 1
ATOM 1080 N N . ALA A 1 157 ? -10.870 3.292 6.672 1.00 79.12 157 ALA A N 1
ATOM 1081 C CA . ALA A 1 157 ? -12.287 2.963 6.779 1.00 79.12 157 ALA A CA 1
ATOM 1082 C C . ALA A 1 157 ? -12.577 1.537 6.279 1.00 79.12 157 ALA A C 1
ATOM 1084 O O . ALA A 1 157 ? -12.238 1.174 5.156 1.00 79.12 157 ALA A O 1
ATOM 1085 N N . GLY A 1 158 ? -13.201 0.707 7.116 1.00 75.12 158 GLY A N 1
ATOM 1086 C CA . GLY A 1 158 ? -13.523 -0.685 6.788 1.00 75.12 158 GLY A CA 1
ATOM 1087 C C . GLY A 1 158 ? -12.315 -1.610 6.595 1.00 75.12 158 GLY A C 1
ATOM 1088 O O . GLY A 1 158 ? -12.504 -2.759 6.199 1.00 75.12 158 GLY A O 1
ATOM 1089 N N . ALA A 1 159 ? -11.087 -1.153 6.863 1.00 89.56 159 ALA A N 1
ATOM 1090 C CA . ALA A 1 159 ? -9.892 -1.974 6.717 1.00 89.56 159 ALA A CA 1
ATOM 1091 C C . ALA A 1 159 ? -9.880 -3.136 7.725 1.00 89.56 159 ALA A C 1
ATOM 1093 O O . ALA A 1 159 ? -10.327 -3.009 8.869 1.00 89.56 159 ALA A O 1
ATOM 1094 N N . TYR A 1 160 ? -9.317 -4.274 7.325 1.00 86.31 160 TYR A N 1
ATOM 1095 C CA . TYR A 1 160 ? -9.267 -5.481 8.148 1.00 86.31 160 TYR A CA 1
ATOM 1096 C C . TYR A 1 160 ? -7.873 -5.679 8.756 1.00 86.31 160 TYR A C 1
ATOM 1098 O O . TYR A 1 160 ? -6.992 -6.283 8.151 1.00 86.31 160 TYR A O 1
ATOM 1106 N N . LEU A 1 161 ? -7.666 -5.192 9.978 1.00 88.00 161 LEU A N 1
ATOM 1107 C CA . LEU A 1 161 ? -6.401 -5.220 10.728 1.00 88.00 161 LEU A CA 1
ATOM 1108 C C . LEU A 1 161 ? -6.328 -6.366 11.751 1.00 88.00 161 LEU A C 1
ATOM 1110 O O . LEU A 1 161 ? -5.588 -6.288 12.739 1.00 88.00 161 LEU A O 1
ATOM 1114 N N . ALA A 1 162 ? -7.092 -7.442 11.561 1.00 79.88 162 ALA A N 1
ATOM 1115 C CA . ALA A 1 162 ? -7.130 -8.522 12.536 1.00 79.88 162 ALA A CA 1
ATOM 1116 C C . ALA A 1 16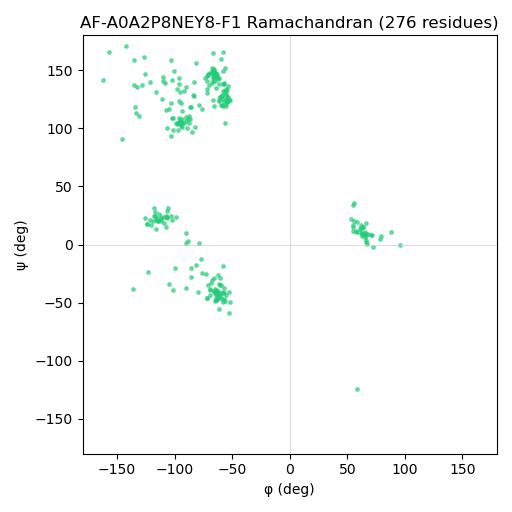2 ? -5.728 -9.125 12.758 1.00 79.88 162 ALA A C 1
ATOM 1118 O O . ALA A 1 162 ? -5.088 -9.639 11.840 1.00 79.88 162 ALA A O 1
ATOM 1119 N N . GLY A 1 163 ? -5.239 -9.065 13.998 1.00 76.19 163 GLY A N 1
ATOM 1120 C CA . GLY A 1 163 ? -3.901 -9.528 14.374 1.00 76.19 163 GLY A CA 1
ATOM 1121 C C . GLY A 1 163 ? -2.731 -8.680 13.858 1.00 76.19 163 GLY A C 1
ATOM 1122 O O . GLY A 1 163 ? -1.594 -9.114 14.021 1.00 76.19 163 GLY A O 1
ATOM 1123 N N . ALA A 1 164 ? -2.977 -7.513 13.255 1.00 90.19 164 ALA A N 1
ATOM 1124 C CA . ALA A 1 164 ? -1.919 -6.616 12.792 1.00 90.19 164 ALA A CA 1
ATOM 1125 C C . ALA A 1 164 ? -1.093 -6.049 13.961 1.00 90.19 164 ALA A C 1
ATOM 1127 O O . ALA A 1 164 ? -1.600 -5.850 15.072 1.00 90.19 164 ALA A O 1
ATOM 1128 N N . TYR A 1 165 ? 0.183 -5.766 13.716 1.00 82.62 165 TYR A N 1
ATOM 1129 C CA . TYR A 1 165 ? 1.117 -5.264 14.721 1.00 82.62 165 TYR A CA 1
ATOM 1130 C C . TYR A 1 165 ? 1.412 -3.778 14.493 1.00 82.62 165 TYR A C 1
ATOM 1132 O O . TYR A 1 165 ? 2.222 -3.420 13.662 1.00 82.62 165 TYR A O 1
ATOM 1140 N N . LEU A 1 166 ? 0.768 -2.890 15.246 1.00 88.00 166 LEU A N 1
ATOM 1141 C CA . LEU A 1 166 ? 0.877 -1.428 15.136 1.00 88.00 166 LEU A CA 1
ATOM 1142 C C . LEU A 1 166 ? 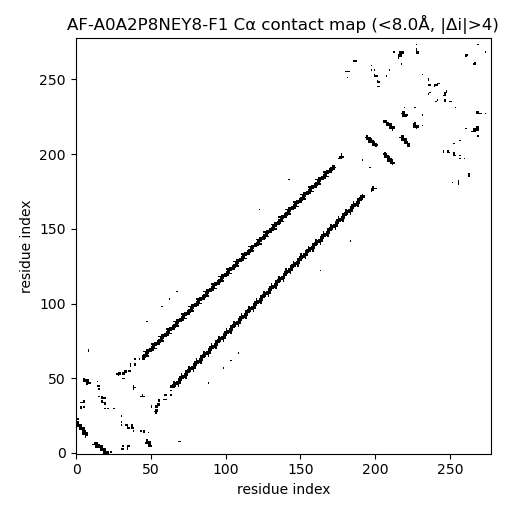1.703 -0.813 16.281 1.00 88.00 166 LEU A C 1
ATOM 1144 O O . LEU A 1 166 ? 1.417 0.294 16.746 1.00 88.00 166 LEU A O 1
ATOM 1148 N N . ALA A 1 167 ? 2.692 -1.530 16.819 1.00 80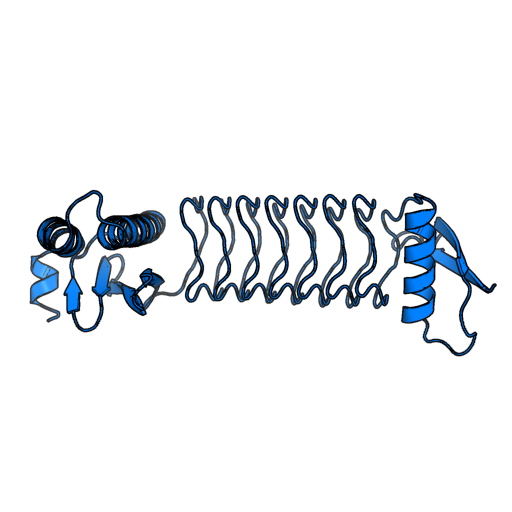.31 167 ALA A N 1
ATOM 1149 C CA . ALA A 1 167 ? 3.460 -1.022 17.953 1.00 80.31 167 ALA A CA 1
ATOM 1150 C C . ALA A 1 167 ? 4.192 0.276 17.584 1.00 80.31 167 ALA A C 1
ATOM 1152 O O . ALA A 1 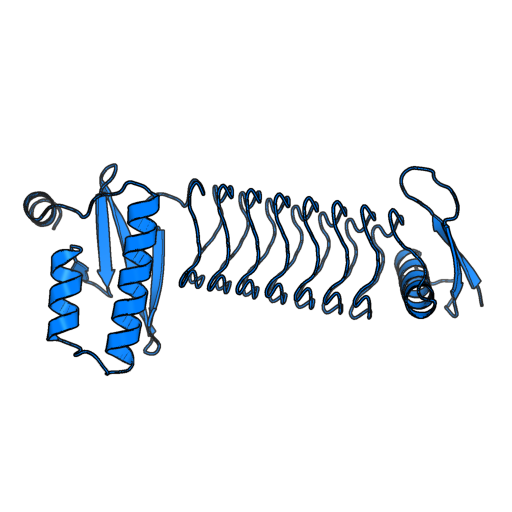167 ? 4.969 0.298 16.637 1.00 80.31 167 ALA A O 1
ATOM 1153 N N . GLY A 1 168 ? 3.962 1.356 18.331 1.00 78.69 168 GLY A N 1
ATOM 1154 C CA . GLY A 1 168 ? 4.578 2.658 18.061 1.00 78.69 168 GLY A CA 1
ATOM 1155 C C . GLY A 1 168 ? 4.113 3.353 16.774 1.00 78.69 168 GLY A C 1
ATOM 1156 O O . GLY A 1 168 ? 4.715 4.358 16.406 1.00 78.69 168 GLY A O 1
ATOM 1157 N N . ALA A 1 169 ? 3.079 2.849 16.091 1.00 90.56 169 ALA A N 1
ATOM 1158 C CA . ALA A 1 169 ? 2.568 3.466 14.868 1.00 90.56 169 ALA A CA 1
ATOM 1159 C C . ALA A 1 169 ? 1.933 4.844 15.143 1.00 90.56 169 ALA A C 1
ATOM 1161 O O . ALA A 1 169 ? 1.266 5.059 16.160 1.00 90.56 169 ALA A O 1
ATOM 1162 N N . ASN A 1 170 ? 2.106 5.788 14.224 1.00 87.00 170 ASN A N 1
ATOM 1163 C CA . ASN A 1 170 ? 1.522 7.123 14.327 1.00 87.00 170 ASN A CA 1
ATOM 1164 C C . ASN A 1 170 ? 0.179 7.172 13.588 1.00 87.00 170 ASN A C 1
ATOM 1166 O O . ASN A 1 170 ? 0.174 7.221 12.368 1.00 87.00 170 ASN A O 1
ATOM 1170 N N . LEU A 1 171 ? -0.945 7.170 14.307 1.00 84.81 171 LEU A N 1
ATOM 1171 C CA . LEU A 1 171 ? -2.310 7.165 13.754 1.00 84.81 171 LEU A CA 1
ATOM 1172 C C . LEU A 1 171 ? -2.994 8.534 13.906 1.00 84.81 171 LEU A C 1
ATOM 1174 O O . LEU A 1 171 ? -4.223 8.619 13.976 1.00 84.81 171 LEU A O 1
ATOM 1178 N N . ALA A 1 172 ? -2.224 9.618 14.034 1.00 78.81 172 ALA A N 1
ATOM 1179 C CA . ALA A 1 172 ? -2.816 10.936 14.208 1.00 78.81 172 ALA A CA 1
ATOM 1180 C C . ALA A 1 172 ? -3.694 11.310 13.009 1.00 78.81 172 ALA A C 1
ATOM 1182 O O . ALA A 1 172 ? -3.260 11.240 11.868 1.00 78.81 172 ALA A O 1
ATOM 1183 N N . ASP A 1 173 ? -4.939 11.693 13.286 1.00 80.06 173 ASP A N 1
ATOM 1184 C CA . ASP A 1 173 ? -5.938 12.060 12.274 1.00 80.06 173 ASP A CA 1
ATOM 1185 C C . ASP A 1 173 ? -6.287 10.942 11.268 1.00 80.06 173 ASP A C 1
ATOM 1187 O O . ASP A 1 173 ? -7.007 11.198 10.307 1.00 80.06 173 ASP A O 1
ATOM 1191 N N . ALA A 1 174 ? -5.851 9.699 11.512 1.00 82.75 174 ALA A N 1
ATOM 1192 C CA . ALA A 1 174 ? -6.241 8.550 10.703 1.00 82.75 174 ALA A CA 1
ATOM 1193 C C . ALA A 1 174 ? -7.737 8.236 10.873 1.00 82.75 174 ALA A C 1
ATOM 1195 O O . ALA A 1 174 ? -8.269 8.249 11.993 1.00 82.75 174 ALA A O 1
ATOM 1196 N N . ASN A 1 175 ? -8.414 7.910 9.775 1.00 77.44 175 ASN A N 1
ATOM 1197 C CA . ASN A 1 175 ? -9.797 7.451 9.795 1.00 77.44 175 ASN A CA 1
ATOM 1198 C C . ASN A 1 175 ? -9.838 5.935 10.030 1.00 77.44 175 ASN A C 1
ATOM 1200 O O . ASN A 1 175 ? -9.327 5.173 9.229 1.00 77.44 175 ASN A O 1
ATOM 1204 N N . LEU A 1 176 ? -10.455 5.483 11.121 1.00 74.69 176 LEU A N 1
ATOM 1205 C CA . LEU A 1 176 ? -10.600 4.055 11.459 1.00 74.69 176 LEU A CA 1
ATOM 1206 C C . LEU A 1 176 ? -12.075 3.633 11.502 1.00 74.69 176 LEU A C 1
ATOM 1208 O O . LEU A 1 176 ? -12.444 2.713 12.233 1.00 74.69 176 LEU A O 1
ATOM 1212 N N . ALA A 1 177 ? -12.948 4.355 10.795 1.00 69.19 177 ALA A N 1
ATOM 1213 C CA . ALA A 1 177 ? -14.374 4.062 10.790 1.00 69.19 177 ALA A CA 1
ATOM 1214 C C . ALA A 1 177 ? -14.630 2.614 10.350 1.00 69.19 177 ALA A C 1
ATOM 1216 O O . ALA A 1 177 ? -14.254 2.217 9.255 1.00 69.19 177 ALA A O 1
ATOM 1217 N N . ASP A 1 178 ? -15.279 1.834 11.214 1.00 69.19 178 ASP A N 1
ATOM 1218 C CA . ASP A 1 178 ? -15.676 0.446 10.951 1.00 69.19 178 ASP A CA 1
ATOM 1219 C C . ASP A 1 178 ? -14.499 -0.505 10.598 1.00 69.19 178 ASP A C 1
ATOM 1221 O O . ASP A 1 178 ? -14.718 -1.587 10.057 1.00 69.19 178 ASP A O 1
ATOM 1225 N N . ALA A 1 179 ? -13.255 -0.131 10.931 1.00 73.94 179 ALA A N 1
ATOM 1226 C CA . ALA A 1 179 ? -12.079 -0.986 10.772 1.00 73.94 179 ALA A CA 1
ATOM 1227 C C . ALA A 1 179 ? -12.089 -2.154 11.778 1.00 73.94 179 ALA A C 1
ATOM 1229 O O . ALA A 1 179 ? -12.351 -1.959 12.968 1.00 73.94 179 ALA A O 1
ATOM 1230 N N . ASP A 1 180 ? -11.743 -3.368 11.336 1.00 73.25 180 ASP A N 1
ATOM 1231 C CA . ASP A 1 180 ? -11.627 -4.525 12.230 1.00 73.25 180 ASP A CA 1
ATOM 1232 C C . ASP A 1 180 ? -10.221 -4.615 12.830 1.00 73.25 180 ASP A C 1
ATOM 1234 O O . ASP A 1 180 ? -9.267 -5.060 12.199 1.00 73.25 180 ASP A O 1
ATOM 1238 N N . LEU A 1 181 ? -10.097 -4.240 14.097 1.00 70.50 181 LEU A N 1
ATOM 1239 C CA . LEU A 1 181 ? -8.849 -4.280 14.858 1.00 70.50 181 LEU A 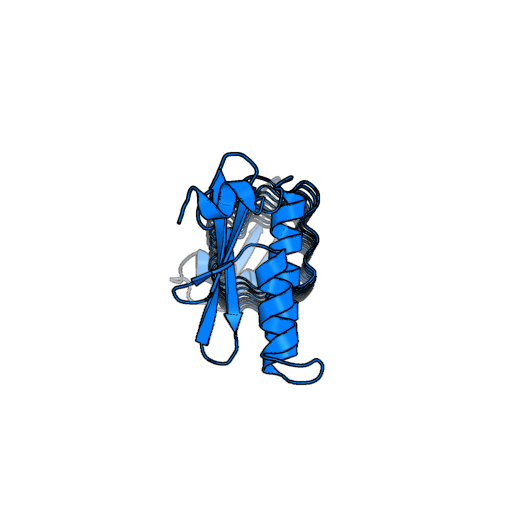CA 1
ATOM 1240 C C . LEU A 1 181 ? -8.805 -5.473 15.838 1.00 70.50 181 LEU A C 1
ATOM 1242 O O . LEU A 1 181 ? -8.113 -5.443 16.868 1.00 70.50 181 LEU A O 1
ATOM 1246 N N . ALA A 1 182 ? -9.558 -6.546 15.575 1.00 61.56 182 ALA A N 1
ATOM 1247 C CA . ALA A 1 182 ? -9.583 -7.730 16.423 1.00 61.56 182 ALA A CA 1
ATOM 1248 C C . ALA A 1 182 ? -8.170 -8.297 16.631 1.00 61.56 182 ALA A C 1
ATOM 1250 O O . ALA A 1 182 ? -7.496 -8.737 15.707 1.00 61.56 182 ALA A O 1
ATOM 1251 N N . ARG A 1 183 ? -7.721 -8.348 17.893 1.00 65.06 183 ARG A N 1
ATOM 1252 C CA . ARG A 1 183 ? -6.382 -8.841 18.283 1.00 65.06 183 ARG A CA 1
ATOM 1253 C C . ARG A 1 183 ? -5.207 -8.035 17.707 1.00 65.06 183 ARG A C 1
ATOM 1255 O O . ARG A 1 183 ? -4.080 -8.510 17.819 1.00 65.06 183 ARG A O 1
ATOM 1262 N N . ALA A 1 184 ? -5.440 -6.847 17.151 1.00 68.62 184 ALA A N 1
ATOM 1263 C CA . ALA A 1 184 ? -4.358 -5.957 16.756 1.00 68.62 184 ALA A CA 1
ATOM 1264 C C . ALA A 1 184 ? -3.531 -5.526 17.983 1.00 68.62 184 ALA A C 1
ATOM 1266 O O . ALA A 1 184 ? -4.070 -5.312 19.077 1.00 68.62 184 ALA A O 1
ATOM 1267 N N . TYR A 1 185 ? -2.215 -5.404 17.814 1.00 63.38 185 TYR A N 1
ATOM 1268 C CA . TYR A 1 185 ? -1.296 -4.977 18.867 1.00 63.38 185 TYR A CA 1
ATOM 1269 C C . TYR A 1 185 ? -0.912 -3.508 18.687 1.00 63.38 185 TYR A C 1
ATOM 1271 O O . TYR A 1 185 ? -0.167 -3.164 17.786 1.00 63.38 185 TYR A O 1
ATOM 1279 N N . LEU A 1 186 ? -1.401 -2.636 19.565 1.00 66.56 186 LEU A N 1
ATOM 1280 C CA . LEU A 1 186 ? -1.342 -1.172 19.408 1.00 66.56 186 LEU A CA 1
ATOM 1281 C C . LEU A 1 186 ? -0.461 -0.487 20.471 1.00 66.56 186 LEU A C 1
ATOM 1283 O O . LEU A 1 186 ? -0.651 0.688 20.788 1.00 66.56 186 LEU A O 1
ATOM 1287 N N . ALA A 1 187 ? 0.453 -1.218 21.114 1.00 56.09 187 ALA A N 1
ATOM 1288 C CA . ALA A 1 187 ? 1.245 -0.652 22.205 1.00 56.09 187 ALA A CA 1
ATOM 1289 C C . ALA A 1 187 ? 2.070 0.552 21.717 1.00 56.09 187 ALA A C 1
ATOM 1291 O O . ALA A 1 187 ? 2.901 0.418 20.825 1.00 56.09 187 ALA A O 1
ATOM 1292 N N . GLY A 1 188 ? 1.845 1.729 22.306 1.00 55.00 188 GLY A N 1
ATOM 1293 C CA . GLY A 1 188 ? 2.546 2.958 21.927 1.00 55.00 188 GLY A CA 1
ATOM 1294 C C . GLY A 1 188 ? 2.036 3.640 20.652 1.00 55.00 188 GLY A C 1
ATOM 1295 O O . GLY A 1 188 ? 2.626 4.643 20.264 1.00 55.00 188 GLY A O 1
ATOM 1296 N N . ALA A 1 189 ? 0.959 3.152 20.022 1.00 68.31 189 ALA A N 1
ATOM 1297 C CA . ALA A 1 189 ? 0.333 3.851 18.901 1.00 68.31 189 ALA A CA 1
ATOM 1298 C C . ALA A 1 189 ? -0.411 5.117 19.374 1.00 68.31 189 ALA A C 1
ATOM 1300 O O . ALA A 1 189 ? -1.040 5.104 20.437 1.00 68.31 189 ALA A O 1
ATOM 1301 N N . ASN A 1 190 ? -0.342 6.222 18.623 1.00 60.84 190 ASN A N 1
ATOM 1302 C CA . ASN A 1 190 ? -0.833 7.530 19.088 1.00 60.84 190 ASN A CA 1
ATOM 1303 C C . ASN A 1 190 ? -2.207 7.961 18.496 1.00 60.84 190 ASN A C 1
ATOM 1305 O O . ASN A 1 190 ? -2.651 7.494 17.460 1.00 60.84 190 ASN A O 1
ATOM 1309 N N . ARG A 1 191 ? -2.878 8.892 19.195 1.00 54.06 191 ARG A N 1
ATOM 1310 C CA . ARG A 1 191 ? -3.778 9.948 18.669 1.00 54.06 191 ARG A CA 1
ATOM 1311 C C . ARG A 1 191 ? -5.005 9.637 17.775 1.00 54.06 191 ARG A C 1
ATOM 1313 O O . ARG A 1 191 ? -5.421 10.498 17.006 1.00 54.06 191 ARG A O 1
ATOM 1320 N N . ILE A 1 192 ? -5.714 8.534 17.982 1.00 51.22 192 ILE A N 1
ATOM 1321 C CA . ILE A 1 192 ? -7.084 8.396 17.443 1.00 51.22 192 ILE A CA 1
ATOM 1322 C C . ILE A 1 192 ? -8.026 9.405 18.162 1.00 51.22 192 ILE A C 1
ATOM 1324 O O . ILE A 1 192 ? -8.096 9.423 19.392 1.00 51.22 192 ILE A O 1
ATOM 1328 N N . ASN A 1 193 ? -8.723 10.256 17.408 1.00 45.62 193 ASN A N 1
ATOM 1329 C CA . ASN A 1 193 ? -9.443 11.465 17.850 1.00 45.62 193 ASN A CA 1
ATOM 1330 C C . ASN A 1 193 ? -10.575 11.226 18.893 1.00 45.62 193 ASN A C 1
ATOM 1332 O O . ASN A 1 193 ? -11.092 10.127 19.057 1.00 45.62 193 ASN A O 1
ATOM 1336 N N . ASP A 1 194 ? -10.962 12.279 19.616 1.00 42.62 194 ASP A N 1
ATOM 1337 C CA . ASP A 1 194 ? -11.256 12.272 21.059 1.00 42.62 194 ASP A CA 1
ATOM 1338 C C . ASP A 1 194 ? -12.748 12.269 21.475 1.00 42.62 194 ASP A C 1
ATOM 1340 O O . ASP A 1 194 ? -13.076 12.647 22.602 1.00 42.62 194 ASP A O 1
ATOM 1344 N N . ARG A 1 195 ? -13.683 11.848 20.606 1.00 47.03 195 ARG A N 1
ATOM 1345 C CA . ARG A 1 195 ? -15.126 11.832 20.960 1.00 47.03 195 ARG A CA 1
ATOM 1346 C C . ARG A 1 195 ? -15.907 10.588 20.549 1.00 47.03 195 ARG A C 1
ATOM 1348 O O . ARG A 1 195 ? -16.732 10.136 21.338 1.00 47.03 195 ARG A O 1
ATOM 1355 N N . ILE A 1 196 ? -15.637 10.014 19.381 1.00 49.84 196 ILE A N 1
ATOM 1356 C CA . ILE A 1 196 ? -16.159 8.712 18.945 1.00 49.84 196 ILE A CA 1
ATOM 1357 C C . ILE A 1 196 ? -14.972 7.966 18.373 1.00 49.84 196 ILE A C 1
ATOM 1359 O O . ILE A 1 196 ? -14.301 8.468 17.480 1.00 49.84 196 ILE A O 1
ATOM 1363 N N . ILE A 1 197 ? -14.654 6.842 18.988 1.00 53.47 197 ILE A N 1
ATOM 1364 C CA . ILE A 1 197 ? -13.270 6.390 19.030 1.00 53.47 197 ILE A CA 1
ATOM 1365 C C . ILE A 1 197 ? -13.082 4.995 18.441 1.00 53.47 197 ILE A C 1
ATOM 1367 O O . ILE A 1 197 ? -11.981 4.641 18.023 1.00 53.47 197 ILE A O 1
ATOM 1371 N N . ASP A 1 198 ? -14.156 4.223 18.437 1.00 52.19 198 ASP A N 1
ATOM 1372 C CA . ASP A 1 198 ? -14.198 2.858 17.953 1.00 52.19 198 ASP A CA 1
ATOM 1373 C C . ASP A 1 198 ? -15.667 2.498 17.713 1.00 52.19 198 ASP A C 1
ATOM 1375 O O . ASP A 1 198 ? -16.544 2.945 18.466 1.00 52.19 198 ASP A O 1
ATOM 1379 N N . GLY A 1 199 ? -15.934 1.749 16.650 1.00 54.53 199 GLY A N 1
ATOM 1380 C CA . GLY A 1 199 ? -17.258 1.379 16.186 1.00 54.53 199 GLY A CA 1
ATOM 1381 C C . GLY A 1 199 ? -17.310 -0.114 15.920 1.00 54.53 199 GLY A C 1
ATOM 1382 O O . GLY A 1 199 ? -16.708 -0.594 14.974 1.00 54.53 199 GLY A O 1
ATOM 1383 N N . GLY A 1 200 ? -18.046 -0.852 16.746 1.00 54.50 200 GLY A N 1
ATOM 1384 C CA . GLY A 1 200 ? -18.293 -2.266 16.497 1.00 54.50 200 GLY A CA 1
ATOM 1385 C C . GLY A 1 200 ? -19.627 -2.429 15.797 1.00 54.50 200 GLY A C 1
ATOM 1386 O O . GLY A 1 200 ? -20.647 -1.985 16.328 1.00 54.50 200 GLY A O 1
ATOM 1387 N N . LEU A 1 201 ? -19.643 -3.066 14.632 1.00 49.53 201 LEU A N 1
ATOM 1388 C CA . LEU A 1 201 ? -20.877 -3.451 13.961 1.00 49.53 201 LEU A CA 1
ATOM 1389 C C . LEU A 1 201 ? -21.097 -4.948 14.155 1.00 49.53 201 LEU A C 1
ATOM 1391 O O . LEU A 1 201 ? -20.252 -5.766 13.805 1.00 49.53 201 LEU A O 1
ATOM 1395 N N . ARG A 1 202 ? -22.232 -5.304 14.749 1.00 65.88 202 ARG A N 1
ATOM 1396 C CA . ARG A 1 202 ? -22.655 -6.700 14.860 1.00 65.88 202 ARG A CA 1
ATOM 1397 C C . ARG A 1 202 ? -23.308 -7.153 13.551 1.00 65.88 202 ARG A C 1
ATOM 1399 O O . ARG A 1 202 ? -23.838 -6.319 12.819 1.00 65.88 202 ARG A O 1
ATOM 1406 N N . SER A 1 203 ? -23.311 -8.456 13.267 1.00 64.75 203 SER A N 1
ATOM 1407 C CA . SER A 1 203 ? -23.832 -9.024 12.007 1.00 64.75 203 SER A CA 1
ATOM 1408 C C . SER A 1 203 ? -25.307 -8.706 11.707 1.00 64.75 203 SER A C 1
ATOM 1410 O O . SER A 1 203 ? -25.731 -8.765 10.556 1.00 64.75 203 SER A O 1
ATOM 1412 N N . ASP A 1 204 ? -26.088 -8.304 12.712 1.00 67.81 204 ASP A N 1
ATOM 1413 C CA . ASP A 1 204 ? -27.474 -7.837 12.584 1.00 67.81 204 ASP A CA 1
ATOM 1414 C C . ASP A 1 204 ? -27.609 -6.315 12.362 1.00 67.81 204 ASP A C 1
ATOM 1416 O O . ASP A 1 204 ? -28.707 -5.764 12.451 1.00 67.81 204 ASP A O 1
ATOM 1420 N N . GLY A 1 205 ? -26.501 -5.616 12.101 1.00 52.06 205 GLY A N 1
ATOM 1421 C CA . GLY A 1 205 ? -26.460 -4.167 11.896 1.00 52.06 205 GLY A CA 1
ATOM 1422 C C . GLY A 1 205 ? -26.490 -3.350 13.191 1.00 52.06 205 GLY A C 1
ATOM 1423 O O . GLY A 1 205 ? -26.592 -2.122 13.149 1.00 52.06 205 GLY A O 1
ATOM 1424 N N . TYR A 1 206 ? -26.405 -3.995 14.361 1.00 62.19 206 TYR A N 1
ATOM 1425 C CA . TYR A 1 206 ? -26.421 -3.289 15.638 1.00 62.19 206 TYR A CA 1
ATOM 1426 C C . TYR A 1 206 ? -25.069 -2.618 15.913 1.00 62.19 206 TYR A C 1
ATOM 1428 O O . TYR A 1 206 ? -24.047 -3.291 16.063 1.00 62.19 206 TYR A O 1
ATOM 1436 N N . ARG A 1 207 ? -25.071 -1.281 15.991 1.00 62.78 207 ARG A N 1
ATOM 1437 C CA . ARG A 1 207 ? -23.856 -0.472 16.156 1.00 62.78 207 ARG A CA 1
ATOM 1438 C C . ARG A 1 207 ? -23.535 -0.195 17.623 1.00 62.78 207 ARG A C 1
ATOM 1440 O O . ARG A 1 207 ? -24.382 0.276 18.392 1.00 62.78 207 ARG A O 1
ATOM 1447 N N . PHE A 1 208 ? -22.275 -0.415 17.961 1.00 65.31 208 PHE A N 1
ATOM 1448 C CA . PHE A 1 208 ? -21.641 -0.063 19.219 1.00 65.31 208 PHE A CA 1
ATOM 1449 C C . PHE A 1 208 ? -20.646 1.064 18.963 1.00 65.31 208 PHE A C 1
ATOM 1451 O O . PHE A 1 208 ? -19.987 1.062 17.929 1.00 65.31 208 PHE A O 1
ATOM 1458 N N . LEU A 1 209 ? -20.498 1.996 19.898 1.00 66.69 209 LEU A N 1
ATOM 1459 C CA . LEU A 1 209 ? -19.530 3.084 19.818 1.00 66.69 209 LEU A CA 1
ATOM 1460 C C . LEU A 1 209 ? -18.814 3.255 21.157 1.00 66.69 209 LEU A C 1
ATOM 1462 O O . LEU A 1 209 ? -19.462 3.278 22.203 1.00 66.69 209 LEU A O 1
ATOM 1466 N N . LEU A 1 210 ? -17.499 3.450 21.128 1.00 68.94 210 LEU A N 1
ATOM 1467 C CA . LEU A 1 210 ? -16.753 3.948 22.279 1.00 68.94 210 LEU A CA 1
ATOM 1468 C C . LEU A 1 210 ? -16.775 5.481 22.259 1.00 68.94 210 LEU A C 1
ATOM 1470 O O . LEU A 1 210 ? -16.266 6.105 21.326 1.00 68.94 210 LEU A O 1
ATOM 1474 N N . THR A 1 211 ? -17.357 6.094 23.285 1.00 68.44 211 THR A N 1
ATOM 1475 C CA . THR A 1 211 ? -17.461 7.553 23.413 1.00 68.44 211 THR A CA 1
ATOM 1476 C C . THR A 1 211 ? -16.680 8.041 24.621 1.00 68.44 211 THR A C 1
ATOM 1478 O O . THR A 1 211 ? -16.846 7.531 25.727 1.00 68.44 211 THR A O 1
ATOM 1481 N N . ARG A 1 212 ? -15.847 9.065 24.430 1.00 68.25 212 ARG A N 1
ATOM 1482 C CA . ARG A 1 212 ? -15.166 9.754 25.532 1.00 68.25 212 ARG A CA 1
ATOM 1483 C C . ARG A 1 212 ? -16.101 10.811 26.116 1.00 68.25 212 ARG A C 1
ATOM 1485 O O . ARG A 1 212 ? -16.665 11.613 25.372 1.00 68.25 212 ARG A O 1
ATOM 1492 N N . THR A 1 213 ? -16.290 10.790 27.433 1.00 66.00 213 THR A N 1
ATOM 1493 C CA . THR A 1 213 ? -17.224 11.695 28.131 1.00 66.00 213 THR A CA 1
ATOM 1494 C C . THR A 1 213 ? -16.514 12.816 28.873 1.00 66.00 213 THR A C 1
ATOM 1496 O O . THR A 1 213 ? -17.013 13.935 28.887 1.00 66.00 213 THR A O 1
ATOM 1499 N N . GLU A 1 214 ? -15.328 12.537 29.414 1.00 66.06 214 GLU A N 1
ATOM 1500 C CA . GLU A 1 214 ? -14.482 13.488 30.143 1.00 66.06 214 GLU A CA 1
ATOM 1501 C C . GLU A 1 214 ? -12.997 13.243 29.818 1.00 66.06 214 GLU A C 1
ATOM 1503 O O . GLU A 1 214 ? -12.656 12.261 29.140 1.00 66.06 214 GLU A O 1
ATOM 1508 N N . PRO A 1 215 ? -12.069 14.125 30.236 1.00 66.19 215 PRO A N 1
ATOM 1509 C CA . PRO A 1 215 ? -10.645 13.863 30.106 1.00 66.19 215 PRO A CA 1
ATOM 1510 C C . PRO A 1 215 ? -10.215 12.557 30.786 1.00 66.19 215 PRO A C 1
ATOM 1512 O O . PRO A 1 215 ? -10.097 12.482 32.002 1.00 66.19 215 PRO A O 1
ATOM 1515 N N . GLY A 1 216 ? -9.953 11.528 29.976 1.00 64.88 216 GLY A N 1
ATOM 1516 C CA . GLY A 1 216 ? -9.503 10.224 30.456 1.00 64.88 216 GLY A CA 1
ATOM 1517 C C . GLY A 1 216 ? -10.614 9.240 30.828 1.00 64.88 216 GLY A C 1
ATOM 1518 O O . GLY A 1 216 ? -10.287 8.194 31.384 1.00 64.88 216 GLY A O 1
ATOM 1519 N N . GLU A 1 217 ? -11.886 9.513 30.511 1.00 75.81 217 GLU A N 1
ATOM 1520 C CA . GLU A 1 217 ? -13.001 8.594 30.794 1.00 75.81 217 GLU A CA 1
ATOM 1521 C C . GLU A 1 217 ? -13.849 8.254 29.563 1.00 75.81 217 GLU A C 1
ATOM 1523 O O . GLU A 1 217 ? -14.053 9.091 28.681 1.00 75.81 217 GLU A O 1
ATOM 1528 N N . PHE A 1 218 ? -14.377 7.024 29.510 1.00 76.94 218 PHE A N 1
ATOM 1529 C CA . PHE A 1 218 ? -15.154 6.526 28.368 1.00 76.94 218 PHE A CA 1
ATOM 1530 C C . PHE A 1 218 ? -16.444 5.777 28.748 1.00 76.94 218 PHE A C 1
ATOM 1532 O O . PHE A 1 218 ? -16.574 5.220 29.844 1.00 76.94 218 PHE A O 1
ATOM 1539 N N . ARG A 1 219 ? -17.376 5.710 27.786 1.00 80.19 219 ARG A N 1
ATOM 1540 C CA . ARG A 1 219 ? -18.614 4.913 27.791 1.00 80.19 219 ARG A CA 1
ATOM 1541 C C . ARG A 1 219 ? -18.722 4.045 26.534 1.00 80.19 219 ARG A C 1
ATOM 1543 O O . ARG A 1 219 ? -18.084 4.317 25.518 1.00 80.19 219 ARG A O 1
ATOM 1550 N N . VAL A 1 220 ? -19.568 3.020 26.609 1.00 77.56 220 VAL A N 1
ATOM 1551 C CA . VAL A 1 220 ? -19.992 2.207 25.462 1.00 77.56 220 VAL A CA 1
ATOM 1552 C C . VAL A 1 220 ? -21.412 2.621 25.096 1.00 77.56 220 VAL A C 1
ATOM 1554 O O . VAL A 1 220 ? -22.330 2.457 25.890 1.00 77.56 220 VAL A O 1
ATOM 1557 N N . LYS A 1 221 ? -21.629 3.160 23.904 1.00 75.81 221 LYS A N 1
ATOM 1558 C CA . LYS A 1 221 ? -22.962 3.438 23.371 1.00 75.81 221 LYS A CA 1
ATOM 1559 C C . LYS A 1 221 ? -23.398 2.279 22.490 1.00 75.81 221 LYS A C 1
ATOM 1561 O O . LYS A 1 221 ? -22.646 1.867 21.620 1.00 75.81 221 LYS A O 1
ATOM 1566 N N . ALA A 1 222 ? -24.606 1.769 22.686 1.00 71.19 222 ALA A N 1
ATOM 1567 C CA . ALA A 1 222 ? -25.166 0.728 21.835 1.00 71.19 222 ALA A CA 1
ATOM 1568 C C . ALA A 1 222 ? -26.602 1.102 21.457 1.00 71.19 222 ALA A C 1
ATOM 1570 O O . ALA A 1 222 ? -27.485 1.205 22.318 1.00 71.19 222 ALA A O 1
ATOM 1571 N N . GLY A 1 223 ? -26.821 1.381 20.171 1.00 68.94 223 GLY A N 1
ATOM 1572 C CA . GLY A 1 223 ? -28.041 2.040 19.705 1.00 68.94 223 GLY A CA 1
ATOM 1573 C C . GLY A 1 223 ? -28.250 3.410 20.372 1.00 68.94 223 GLY A C 1
ATOM 1574 O O . GLY A 1 223 ? -27.374 4.278 20.344 1.00 68.94 223 GLY A O 1
ATOM 1575 N N . CYS A 1 224 ? -29.413 3.601 21.002 1.00 66.81 224 CYS A N 1
ATOM 1576 C CA . CYS A 1 224 ? -29.777 4.845 21.696 1.00 66.81 224 CYS A CA 1
ATOM 1577 C C . CYS A 1 224 ? -29.375 4.878 23.180 1.00 66.81 224 CYS A C 1
ATOM 1579 O O . CYS A 1 224 ? -29.683 5.851 23.865 1.00 66.81 224 CYS A O 1
ATOM 1581 N N . ARG A 1 225 ? -28.721 3.830 23.700 1.00 69.44 225 ARG A N 1
ATOM 1582 C CA . ARG A 1 225 ? -28.355 3.727 25.120 1.00 69.44 225 ARG A CA 1
ATOM 1583 C C . ARG A 1 225 ? -26.859 3.902 25.323 1.00 69.44 225 ARG A C 1
ATOM 1585 O O . ARG A 1 225 ? -26.060 3.348 24.573 1.00 69.44 225 ARG A O 1
ATOM 1592 N N . ASN A 1 226 ? -26.504 4.641 26.367 1.00 74.88 226 ASN A N 1
ATOM 1593 C CA . ASN A 1 226 ? -25.140 4.732 26.869 1.00 74.88 226 ASN A CA 1
ATOM 1594 C C . ASN A 1 226 ? -24.990 3.774 28.052 1.00 74.88 226 ASN A C 1
ATOM 1596 O O . ASN A 1 226 ? -25.838 3.766 28.939 1.00 74.88 226 ASN A O 1
ATOM 1600 N N . PHE A 1 227 ? -23.908 3.010 28.062 1.00 75.31 227 PHE A N 1
ATOM 1601 C CA . PHE A 1 227 ? -23.555 2.056 29.101 1.00 75.31 227 PHE A CA 1
ATOM 1602 C C . PHE A 1 227 ? -22.186 2.416 29.681 1.00 75.31 227 PHE A C 1
ATOM 1604 O O . PHE A 1 227 ? -21.241 2.749 28.955 1.00 75.31 227 PHE A O 1
ATOM 1611 N N . THR A 1 228 ? -22.046 2.294 30.996 1.00 78.19 228 THR A N 1
ATOM 1612 C CA . THR A 1 228 ? -20.735 2.086 31.619 1.00 78.19 228 THR A CA 1
ATOM 1613 C C . THR A 1 228 ? -20.186 0.712 31.223 1.00 78.19 228 THR A C 1
ATOM 1615 O O . THR A 1 228 ? -20.912 -0.170 30.769 1.00 78.19 228 THR A O 1
ATOM 1618 N N . VAL A 1 229 ? -18.891 0.472 31.436 1.00 70.75 229 VAL A N 1
ATOM 1619 C CA . VAL A 1 229 ? -18.275 -0.840 31.147 1.00 70.75 229 VAL A CA 1
ATOM 1620 C C . VAL A 1 229 ? -18.890 -1.974 31.969 1.00 70.75 229 VAL A C 1
ATOM 1622 O O . VAL A 1 229 ? -18.978 -3.109 31.500 1.00 70.75 229 VAL A O 1
ATOM 1625 N N . LYS A 1 230 ? -19.296 -1.682 33.206 1.00 74.88 230 LYS A N 1
ATOM 1626 C CA . LYS A 1 230 ? -19.917 -2.664 34.096 1.00 74.88 230 LYS A CA 1
ATOM 1627 C C . LYS A 1 230 ? -21.330 -3.003 33.625 1.00 74.88 230 LYS A C 1
ATOM 1629 O O . LYS A 1 230 ? -21.651 -4.182 33.511 1.00 74.88 230 LYS A O 1
ATOM 1634 N N . GLU A 1 231 ? -22.127 -1.990 33.287 1.00 78.69 231 GLU A N 1
ATOM 1635 C CA . GLU A 1 231 ? -23.478 -2.176 32.742 1.00 78.69 231 GLU A CA 1
ATOM 1636 C C . GLU A 1 231 ? -23.448 -2.868 31.389 1.00 78.69 231 GLU A C 1
ATOM 1638 O O . GLU A 1 231 ? -24.264 -3.742 31.148 1.00 78.69 231 GLU A O 1
ATOM 1643 N N . ALA A 1 232 ? -22.483 -2.525 30.538 1.00 74.50 232 ALA A N 1
ATOM 1644 C CA . ALA A 1 232 ? -22.236 -3.212 29.284 1.00 74.50 232 ALA A CA 1
ATOM 1645 C C . ALA A 1 232 ? -22.071 -4.721 29.519 1.00 74.50 232 ALA A C 1
ATOM 1647 O O . ALA A 1 232 ? -22.848 -5.531 29.016 1.00 74.50 232 ALA A O 1
ATOM 1648 N N . LYS A 1 233 ? -21.091 -5.109 30.344 1.00 71.50 233 LYS A N 1
ATOM 1649 C CA . LYS A 1 233 ? -20.830 -6.525 30.638 1.00 71.50 233 LYS A CA 1
ATOM 1650 C C . LYS A 1 233 ? -22.063 -7.237 31.197 1.00 71.50 233 LYS A C 1
ATOM 1652 O O . LYS A 1 233 ? -22.429 -8.278 30.672 1.00 71.50 233 LYS A O 1
ATOM 1657 N N . ALA A 1 234 ? -22.723 -6.649 32.195 1.00 76.25 234 ALA A N 1
ATOM 1658 C CA . ALA A 1 234 ? -23.906 -7.244 32.814 1.00 76.25 234 ALA A CA 1
ATOM 1659 C C . ALA A 1 234 ? -25.086 -7.358 31.834 1.00 76.25 234 ALA A C 1
ATOM 1661 O O . ALA A 1 234 ? -25.662 -8.428 31.679 1.00 76.25 234 ALA A O 1
ATOM 1662 N N . HIS A 1 235 ? -25.405 -6.277 31.115 1.00 75.12 235 HIS A N 1
ATOM 1663 C CA . HIS A 1 235 ? -26.512 -6.239 30.163 1.00 75.12 235 HIS A CA 1
ATOM 1664 C C . HIS A 1 235 ? -26.374 -7.321 29.094 1.00 75.12 235 HIS A C 1
ATOM 1666 O O . HIS A 1 235 ? -27.361 -7.969 28.749 1.00 75.12 235 HIS A O 1
ATOM 1672 N N . TRP A 1 236 ? -25.167 -7.534 28.571 1.00 71.69 236 TRP A N 1
ATOM 1673 C CA . TRP A 1 236 ? -24.950 -8.504 27.501 1.00 71.69 236 TRP A CA 1
ATOM 1674 C C . TRP A 1 236 ? -24.720 -9.930 27.990 1.00 71.69 236 TRP A C 1
ATOM 1676 O O . TRP A 1 236 ? -25.117 -10.848 27.279 1.00 71.69 236 TRP A O 1
ATOM 1686 N N . ASP A 1 237 ? -24.188 -10.139 29.195 1.00 69.75 237 ASP A N 1
ATOM 1687 C CA . ASP A 1 237 ? -24.167 -11.478 29.792 1.00 69.75 237 ASP A CA 1
ATOM 1688 C C . ASP A 1 237 ? -25.582 -11.970 30.154 1.00 69.75 237 ASP A C 1
ATOM 1690 O O . ASP A 1 237 ? -25.865 -13.153 29.960 1.00 69.75 237 ASP A O 1
ATOM 1694 N N . ASP A 1 238 ? -26.491 -11.071 30.556 1.00 69.25 238 ASP A N 1
ATOM 1695 C CA . ASP A 1 238 ? -27.889 -11.407 30.871 1.00 69.25 238 ASP A CA 1
ATOM 1696 C C . ASP A 1 238 ? -28.779 -11.549 29.626 1.00 69.25 238 ASP A C 1
ATOM 1698 O O . ASP A 1 238 ? -29.632 -12.434 29.558 1.00 69.25 238 ASP A O 1
ATOM 1702 N N . THR A 1 239 ? -28.621 -10.674 28.626 1.00 68.19 239 THR A N 1
ATOM 1703 C CA . THR A 1 239 ? -29.497 -10.680 27.437 1.00 68.19 239 THR A CA 1
ATOM 1704 C C . THR A 1 239 ? -29.050 -11.650 26.346 1.00 68.19 239 THR A C 1
ATOM 1706 O O . THR A 1 239 ? -29.865 -11.988 25.483 1.00 68.19 239 THR A O 1
ATOM 1709 N N . ARG A 1 240 ? -27.776 -12.072 26.342 1.00 71.69 240 ARG A N 1
ATOM 1710 C CA . ARG A 1 240 ? -27.170 -12.913 25.295 1.00 71.69 240 ARG A CA 1
ATOM 1711 C C . ARG A 1 240 ? -26.130 -13.879 25.890 1.00 71.69 240 ARG A C 1
ATOM 1713 O O . ARG A 1 240 ? -24.944 -13.539 25.983 1.00 71.69 240 ARG A O 1
ATOM 1720 N N . PRO A 1 241 ? -26.534 -15.100 26.279 1.00 69.19 241 PRO A N 1
ATOM 1721 C CA . PRO A 1 241 ? -25.653 -16.077 26.913 1.00 69.19 241 PRO A CA 1
ATOM 1722 C C . PRO A 1 241 ? -24.422 -16.451 26.073 1.00 69.19 241 PRO A C 1
ATOM 1724 O O . PRO A 1 241 ? -24.299 -16.158 24.882 1.00 69.19 241 PRO A O 1
ATOM 1727 N N . LYS A 1 242 ? -23.455 -17.099 26.718 1.00 65.38 242 LYS A N 1
ATOM 1728 C CA . LYS A 1 242 ? -22.226 -17.575 26.072 1.00 65.38 242 LYS A CA 1
ATOM 1729 C C . LYS A 1 242 ? -22.511 -18.775 25.167 1.00 65.38 242 LYS A C 1
ATOM 1731 O O . LYS A 1 242 ? -23.181 -19.704 25.605 1.00 65.38 242 LYS A O 1
ATOM 1736 N N . GLY A 1 243 ? -21.968 -18.764 23.946 1.00 66.69 243 GLY A N 1
ATOM 1737 C CA . GLY A 1 243 ? -22.204 -19.805 22.937 1.00 66.69 243 GLY A CA 1
ATOM 1738 C C . GLY A 1 243 ? -23.308 -19.482 21.924 1.00 66.69 243 GLY A C 1
ATOM 1739 O O . GLY A 1 243 ? -23.550 -20.286 21.027 1.00 66.69 243 GLY A O 1
ATOM 1740 N N . GLU A 1 244 ? -23.956 -18.316 22.030 1.00 77.75 244 GLU A N 1
ATOM 1741 C CA . GLU A 1 244 ? -24.796 -17.774 20.959 1.00 77.75 244 GLU A CA 1
ATOM 1742 C C . GLU A 1 244 ? -23.962 -16.890 20.013 1.00 77.75 244 GLU A C 1
ATOM 1744 O O . GLU A 1 244 ? -23.227 -16.029 20.507 1.00 77.75 244 GLU A O 1
ATOM 1749 N N . PRO A 1 245 ? -24.120 -17.006 18.677 1.00 73.50 245 PRO A N 1
ATOM 1750 C CA . PRO A 1 245 ? -23.315 -16.259 17.704 1.00 73.50 245 PRO A CA 1
ATOM 1751 C C . PRO A 1 245 ? -23.285 -14.745 17.959 1.00 73.50 245 PRO A C 1
ATOM 1753 O O . PRO A 1 245 ? -22.220 -14.148 18.095 1.00 73.50 245 PRO A O 1
ATOM 1756 N N . LEU A 1 246 ? -24.458 -14.131 18.150 1.00 73.38 246 LEU A N 1
ATOM 1757 C CA . LEU A 1 246 ? -24.569 -12.694 18.423 1.00 73.38 246 LEU A CA 1
ATOM 1758 C C . LEU A 1 246 ? -23.997 -12.305 19.796 1.00 73.38 246 LEU A C 1
ATOM 1760 O O . LEU A 1 246 ? -23.519 -11.182 19.975 1.00 73.38 246 LEU A O 1
ATOM 1764 N N . GLY A 1 247 ? -24.053 -13.209 20.777 1.00 73.50 247 GLY A N 1
ATOM 1765 C CA . GLY A 1 247 ? -23.479 -13.001 22.106 1.00 73.50 247 GLY A CA 1
ATOM 1766 C C . GLY A 1 247 ? -21.953 -12.988 22.060 1.00 73.50 247 GLY A C 1
ATOM 1767 O O . GLY A 1 247 ? -21.316 -12.118 22.656 1.00 73.50 247 GLY A O 1
ATOM 1768 N N . ASP A 1 248 ? -21.363 -13.913 21.309 1.00 69.44 248 ASP A N 1
ATOM 1769 C CA . ASP A 1 248 ? -19.916 -14.005 21.136 1.00 69.44 248 ASP A CA 1
ATOM 1770 C C . ASP A 1 248 ? -19.364 -12.836 20.304 1.00 69.44 248 ASP A C 1
ATOM 1772 O O . ASP A 1 248 ? -18.345 -12.255 20.687 1.00 69.44 248 ASP A O 1
ATOM 1776 N N . GLU A 1 249 ? -20.084 -12.398 19.264 1.00 67.75 249 GLU A N 1
ATOM 1777 C CA . GLU A 1 249 ? -19.781 -11.160 18.526 1.00 67.75 249 GLU A CA 1
ATOM 1778 C C . GLU A 1 249 ? -19.807 -9.934 19.445 1.00 67.75 249 GLU A C 1
ATOM 1780 O O . GLU A 1 249 ? -18.869 -9.138 19.467 1.00 67.75 249 GLU A O 1
ATOM 1785 N N . THR A 1 250 ? -20.847 -9.810 20.276 1.00 71.69 250 THR A N 1
ATOM 1786 C CA . THR A 1 250 ? -20.982 -8.681 21.208 1.00 71.69 250 THR A CA 1
ATOM 1787 C C . THR A 1 250 ? -19.823 -8.655 22.213 1.00 71.69 250 THR A C 1
ATOM 1789 O O . THR A 1 250 ? -19.240 -7.601 22.474 1.00 71.69 250 THR A O 1
ATOM 1792 N N . ARG A 1 251 ? -19.415 -9.816 22.743 1.00 72.12 251 ARG A N 1
ATOM 1793 C CA . ARG A 1 251 ? -18.251 -9.925 23.640 1.00 72.12 251 ARG A CA 1
ATOM 1794 C C . ARG A 1 251 ? -16.947 -9.564 22.943 1.00 72.12 251 ARG A C 1
ATOM 1796 O O . ARG A 1 251 ? -16.090 -8.942 23.574 1.00 72.12 251 ARG A O 1
ATOM 1803 N N . LEU A 1 252 ? -16.783 -9.954 21.681 1.00 67.56 252 LEU A N 1
ATOM 1804 C CA . LEU A 1 252 ? -15.602 -9.618 20.892 1.00 67.56 252 LEU A CA 1
ATOM 1805 C C . LEU A 1 252 ? -15.505 -8.103 20.681 1.00 67.56 252 LEU A C 1
ATOM 1807 O O . LEU A 1 252 ? -14.461 -7.528 20.987 1.00 67.56 252 LEU A O 1
ATOM 1811 N N . ILE A 1 253 ? -16.611 -7.469 20.281 1.00 66.19 253 ILE A N 1
ATOM 1812 C CA . ILE A 1 253 ? -16.728 -6.017 20.097 1.00 66.19 253 ILE A CA 1
ATOM 1813 C C . ILE A 1 253 ? -16.392 -5.272 21.395 1.00 66.19 253 ILE A C 1
ATOM 1815 O O . ILE A 1 253 ? -15.541 -4.387 21.411 1.00 66.19 253 ILE A O 1
ATOM 1819 N N . ILE A 1 254 ? -16.987 -5.662 22.526 1.00 72.12 254 ILE A N 1
ATOM 1820 C CA . ILE A 1 254 ? -16.719 -5.007 23.818 1.00 72.12 254 ILE A CA 1
ATOM 1821 C C . ILE A 1 254 ? -15.271 -5.226 24.256 1.00 72.12 254 ILE A C 1
ATOM 1823 O O . ILE A 1 254 ? -14.629 -4.314 24.777 1.00 72.12 254 ILE A O 1
ATOM 1827 N N . LYS A 1 255 ? -14.728 -6.435 24.074 1.00 70.75 255 LYS A N 1
ATOM 1828 C CA . LYS A 1 255 ? -13.332 -6.730 24.415 1.00 70.75 255 LYS A CA 1
ATOM 1829 C C . LYS A 1 255 ? -12.376 -5.875 23.586 1.00 70.75 255 LYS A C 1
ATOM 1831 O O . LYS A 1 255 ? -11.381 -5.403 24.136 1.00 70.75 255 LYS A O 1
ATOM 1836 N N . HIS A 1 256 ? -12.691 -5.678 22.308 1.00 65.50 256 HIS A N 1
ATOM 1837 C CA . HIS A 1 256 ? -11.958 -4.799 21.412 1.00 65.50 256 HIS A CA 1
ATOM 1838 C C . HIS A 1 256 ? -11.993 -3.346 21.917 1.00 65.50 256 HIS A C 1
ATOM 1840 O O . HIS A 1 256 ? -10.951 -2.797 22.276 1.00 65.50 256 HIS A O 1
ATOM 1846 N N . MET A 1 257 ? -13.192 -2.807 22.138 1.00 70.06 257 MET A N 1
ATOM 1847 C CA . MET A 1 257 ? -13.430 -1.465 22.682 1.00 70.06 257 MET A CA 1
ATOM 1848 C C . MET A 1 257 ? -12.692 -1.190 24.000 1.00 70.06 257 MET A C 1
ATOM 1850 O O . MET A 1 257 ? -12.117 -0.119 24.208 1.00 70.06 257 MET A O 1
ATOM 1854 N N . LEU A 1 258 ? -12.660 -2.169 24.908 1.00 70.19 258 LEU A N 1
ATOM 1855 C CA . LEU A 1 258 ? -11.933 -2.057 26.175 1.00 70.19 258 LEU A CA 1
ATOM 1856 C C . LEU A 1 258 ? -10.416 -2.094 26.000 1.00 70.19 258 LEU A C 1
ATOM 1858 O O . LEU A 1 258 ? -9.704 -1.427 26.753 1.00 70.19 258 LEU A O 1
ATOM 1862 N N . ALA A 1 259 ? -9.910 -2.870 25.041 1.00 61.66 259 ALA A N 1
ATOM 1863 C CA . ALA A 1 259 ? -8.492 -2.861 24.708 1.00 61.66 259 ALA A CA 1
ATOM 1864 C C . ALA A 1 259 ? -8.086 -1.483 24.165 1.00 61.66 259 ALA A C 1
ATOM 1866 O O . ALA A 1 259 ? -7.115 -0.911 24.661 1.00 61.66 259 ALA A O 1
ATOM 1867 N N . VAL A 1 260 ? -8.886 -0.916 23.253 1.00 61.22 260 VAL A N 1
ATOM 1868 C CA . VAL A 1 260 ? -8.702 0.439 22.707 1.00 61.22 260 VAL A CA 1
ATOM 1869 C C . VAL A 1 260 ? -8.6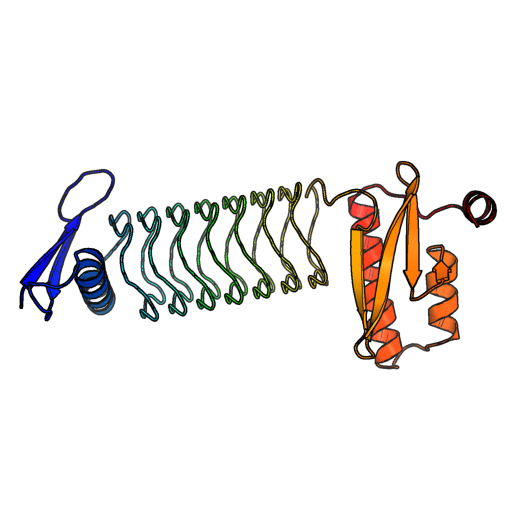90 1.487 23.821 1.00 61.22 260 VAL A C 1
ATOM 1871 O O . VAL A 1 260 ? -7.777 2.308 23.880 1.00 61.22 260 VAL A O 1
ATOM 1874 N N . ALA A 1 261 ? -9.640 1.436 24.758 1.00 66.12 261 ALA A N 1
ATOM 1875 C CA . ALA A 1 261 ? -9.673 2.366 25.885 1.00 66.12 261 ALA A CA 1
ATOM 1876 C C . ALA A 1 261 ? -8.456 2.226 26.822 1.00 66.12 261 ALA A C 1
ATOM 1878 O O . ALA A 1 261 ? -7.881 3.228 27.254 1.00 66.12 261 ALA A O 1
ATOM 1879 N N . LYS A 1 262 ? -8.021 0.989 27.107 1.00 62.41 262 LYS A N 1
ATOM 1880 C CA . LYS A 1 262 ? -6.856 0.712 27.965 1.00 62.41 262 LYS A CA 1
ATOM 1881 C C . LYS A 1 262 ? -5.562 1.257 27.364 1.00 62.41 262 LYS A C 1
ATOM 1883 O O . LYS A 1 262 ? -4.752 1.826 28.091 1.00 62.41 262 LYS A O 1
ATOM 1888 N N . LEU A 1 263 ? -5.376 1.099 26.055 1.00 55.59 263 LEU A N 1
ATOM 1889 C CA . LEU A 1 263 ? -4.212 1.619 25.331 1.00 55.59 263 LEU A CA 1
ATOM 1890 C C . LEU A 1 263 ? -4.104 3.145 25.422 1.00 55.59 263 LEU A C 1
ATOM 1892 O O . LEU A 1 263 ? -3.005 3.686 25.428 1.00 55.59 263 LEU A O 1
ATOM 1896 N N . ARG A 1 264 ? -5.240 3.830 25.569 1.00 57.56 264 ARG A N 1
ATOM 1897 C CA . ARG A 1 264 ? -5.320 5.290 25.698 1.00 57.56 264 ARG A CA 1
ATOM 1898 C C . ARG A 1 264 ? -5.216 5.794 27.133 1.00 57.56 264 ARG A C 1
ATOM 1900 O O . ARG A 1 264 ? -5.357 6.990 27.372 1.00 57.56 264 ARG A O 1
ATOM 1907 N N . GLY A 1 265 ? -5.010 4.896 28.099 1.00 63.66 265 GLY A N 1
ATOM 1908 C CA . GLY A 1 265 ? -4.994 5.242 29.520 1.00 63.66 265 GLY A CA 1
ATOM 1909 C C . GLY A 1 265 ? -6.354 5.704 30.046 1.00 63.66 265 GLY A C 1
ATOM 1910 O O . GLY A 1 265 ? -6.414 6.349 31.093 1.00 63.66 265 GLY A O 1
ATOM 1911 N N . TRP A 1 266 ? -7.442 5.398 29.334 1.00 72.62 266 TRP A N 1
ATOM 1912 C CA . TRP A 1 266 ? -8.772 5.813 29.745 1.00 72.62 266 TRP A CA 1
ATOM 1913 C C . TRP A 1 266 ? -9.356 4.853 30.761 1.00 72.62 266 TRP A C 1
ATOM 1915 O O . TRP A 1 266 ? -9.234 3.628 30.665 1.00 72.62 266 TRP A O 1
ATOM 1925 N N . LYS A 1 267 ? -10.031 5.432 31.742 1.00 78.06 267 LYS A N 1
ATOM 1926 C CA . LYS A 1 267 ? -10.733 4.701 32.778 1.00 78.06 267 LYS A CA 1
ATOM 1927 C C . LYS A 1 267 ? -12.205 4.575 32.392 1.00 78.06 267 LYS A C 1
ATOM 1929 O O . LYS A 1 267 ? -12.769 5.488 31.789 1.00 78.06 267 LYS A O 1
ATOM 1934 N N . PRO A 1 268 ? -12.844 3.441 32.705 1.00 74.44 268 PRO A N 1
ATOM 1935 C CA . PRO A 1 268 ? -14.291 3.350 32.622 1.00 74.44 268 PRO A CA 1
ATOM 1936 C C . PRO A 1 268 ? -14.919 4.482 33.428 1.00 74.44 268 PRO A C 1
ATOM 1938 O O . PRO A 1 268 ? -14.479 4.724 34.553 1.00 74.44 268 PRO A O 1
ATOM 1941 N N . LEU A 1 269 ? -15.944 5.133 32.881 1.00 74.81 269 LEU A N 1
ATOM 1942 C CA . LEU A 1 269 ? -16.676 6.136 33.641 1.00 74.81 269 LEU A CA 1
ATOM 1943 C C . LEU A 1 269 ? -17.227 5.532 34.946 1.00 74.81 269 LEU A C 1
ATOM 1945 O O . LEU A 1 269 ? -17.830 4.453 34.928 1.00 74.81 269 LEU A O 1
ATOM 1949 N N . SER A 1 270 ? -17.023 6.231 36.065 1.00 69.38 270 SER A N 1
ATOM 1950 C CA . SER A 1 270 ? -17.546 5.819 37.374 1.00 69.38 270 SER A CA 1
ATOM 1951 C C . SER A 1 270 ? -19.082 5.891 37.445 1.00 69.38 270 SER A C 1
ATOM 1953 O O . SER A 1 270 ? -19.704 6.719 36.783 1.00 69.38 270 SER A O 1
ATOM 1955 N N . GLU A 1 271 ? -19.712 5.051 38.280 1.00 61.47 271 GLU A N 1
ATOM 1956 C CA . GLU A 1 271 ? -21.181 5.032 38.457 1.00 61.47 271 GLU A CA 1
ATOM 1957 C C . GLU A 1 271 ? -21.730 6.387 38.949 1.00 61.47 271 GLU A C 1
ATOM 1959 O O . GLU A 1 271 ? -22.799 6.814 38.516 1.00 61.47 271 GLU A O 1
ATOM 1964 N N . ALA A 1 272 ? -20.971 7.104 39.786 1.00 56.53 272 ALA A N 1
ATOM 1965 C CA . ALA A 1 272 ? -21.345 8.431 40.279 1.00 56.53 272 ALA A CA 1
ATOM 1966 C C . ALA A 1 272 ? -21.302 9.506 39.174 1.00 56.53 272 ALA A C 1
ATOM 1968 O O . ALA A 1 272 ? -22.193 10.349 39.098 1.00 56.53 272 ALA A O 1
ATOM 1969 N N . ALA A 1 273 ? -20.308 9.451 38.281 1.00 57.50 273 ALA A N 1
ATOM 1970 C CA . ALA A 1 273 ? -20.207 10.359 37.135 1.00 57.50 273 ALA A CA 1
ATOM 1971 C C . ALA A 1 273 ? -21.198 9.998 36.010 1.00 57.50 273 ALA A C 1
ATOM 1973 O O . ALA A 1 273 ? -21.608 10.852 35.222 1.00 57.50 273 ALA A O 1
ATOM 1974 N N . ALA A 1 274 ? -21.633 8.735 35.937 1.00 55.69 274 ALA A N 1
ATOM 1975 C CA . ALA A 1 274 ? -22.619 8.279 34.963 1.00 55.69 274 ALA A CA 1
ATOM 1976 C C . ALA A 1 274 ? -23.997 8.936 35.161 1.00 55.69 274 ALA A C 1
ATOM 1978 O O . ALA A 1 274 ? -24.598 9.375 34.180 1.00 55.69 274 ALA A O 1
ATOM 1979 N N . GLN A 1 275 ? -24.445 9.055 36.418 1.00 55.34 275 GLN A N 1
ATOM 1980 C CA . GLN A 1 275 ? -25.745 9.627 36.801 1.00 55.34 275 GLN A CA 1
ATOM 1981 C C . GLN A 1 275 ? -25.823 11.154 36.653 1.00 55.34 275 GLN A C 1
ATOM 1983 O O . GLN A 1 275 ? -26.912 11.683 36.467 1.00 55.34 275 GLN A O 1
ATOM 1988 N N . ALA A 1 276 ? -24.691 11.861 36.711 1.00 50.47 276 ALA A N 1
ATOM 1989 C CA . ALA A 1 276 ? -24.636 13.319 36.551 1.00 50.47 276 ALA A CA 1
ATOM 1990 C C . ALA A 1 276 ? -24.656 13.783 35.079 1.00 50.47 276 ALA A C 1
ATOM 1992 O O . ALA A 1 276 ? -24.918 14.950 34.803 1.00 50.47 276 ALA A O 1
ATOM 1993 N N . ALA A 1 277 ? -24.367 12.877 34.140 1.00 47.06 277 ALA A N 1
ATOM 1994 C CA . ALA A 1 277 ? -24.287 13.143 32.701 1.00 47.06 277 ALA A CA 1
ATOM 1995 C C . ALA A 1 277 ? -25.326 12.332 31.895 1.00 47.06 277 ALA A C 1
ATOM 1997 O O . ALA A 1 277 ? -25.053 11.903 30.768 1.00 47.06 277 ALA A O 1
ATOM 1998 N N . ALA A 1 278 ? -26.481 12.065 32.507 1.00 43.78 278 ALA A N 1
ATOM 1999 C CA . ALA A 1 278 ? -27.692 11.514 31.898 1.00 43.78 278 ALA A CA 1
ATOM 2000 C C . ALA A 1 278 ? -28.796 12.577 31.941 1.00 43.78 278 ALA A C 1
ATOM 2002 O O . ALA A 1 278 ? -29.554 12.651 30.950 1.00 43.78 278 ALA A O 1
#

Solvent-accessible surface area (backbone atoms only — not comparable to full-atom values): 12792 Å² total; per-residue (Å²): 115,47,82,44,73,41,27,24,64,87,77,64,45,77,71,42,80,27,79,32,85,72,67,88,84,54,56,68,33,51,54,47,19,49,30,49,51,50,33,49,74,69,67,49,80,36,55,24,24,53,39,56,45,16,44,33,58,56,34,74,40,57,56,37,44,28,36,45,12,33,29,34,47,14,34,27,38,45,14,36,28,37,46,12,34,31,32,49,13,34,30,32,52,13,33,29,37,47,14,35,30,37,45,14,35,27,36,49,13,33,31,34,51,12,34,31,33,50,13,34,31,35,44,14,34,29,35,46,14,35,28,35,49,13,34,28,33,47,14,34,28,37,45,14,34,29,34,45,13,34,28,37,48,12,33,28,35,47,12,34,29,37,46,13,33,28,35,45,14,37,30,39,68,31,41,56,55,58,32,39,56,53,76,39,40,51,62,73,40,43,59,66,57,85,51,70,67,46,45,38,72,42,99,86,71,52,46,33,34,34,32,46,79,52,98,53,24,33,34,41,31,48,76,97,42,80,26,39,62,66,54,46,53,52,54,44,57,72,75,32,49,89,88,39,74,72,28,50,49,50,50,51,40,51,52,44,51,52,51,56,35,53,74,70,67,34,41,66,46,48,76,76,61,51,70,78,75,111

Foldseek 3Di:
DDWDFWAQQPPRDGQDIADFDDDPPDDPLAVLLRRVLRCVVVLGAQARTANDQHAVDQRECDQHHHHQHEHDQHEHDQHEHDQHEQDNHEQDNYEDDQHEPAQYEHDNYEQDLYECHQYECHQYECAQYEQHNYECDNYEQDQYECHLYEQALYECANYECANYENALYECANYHCHNYHCQNYHNANYDHQDAAWRDWQAFPVRWIWTWGHDDVQEIWIDTPPDTHFLVRLVVVLCVVPPPPDRRSVSSVSRSVVSVVRSVSVNHDTDDPVNVVVVD